Protein 7B9O (pdb70)

B-factor: mean 65.29, std 12.25, range [42.63, 129.84]

Nearest PDB structures (foldseek):
  6sti-assembly1_A  TM=1.003E+00  e=9.285E-28  Homo sapiens
  7a78-assembly1_A-2  TM=1.003E+00  e=1.982E-27  Homo sapiens
  7a79-assembly1_B  TM=1.003E+00  e=2.511E-27  Homo sapiens
  7a79-assembly1_A  TM=1.003E+00  e=2.895E-27  Homo sapiens
  6a5z-assembly2_L  TM=1.001E+00  e=2.761E-27  Homo sapiens

InterPro domains:
  IPR000003 Retinoid X receptor/HNF4 [PR00545] (203-216)
  IPR000003 Retinoid X receptor/HNF4 [PR00545] (322-347)
  IPR000003 Retinoid X receptor/HNF4 [PR00545] (348-366)
  IPR000003 Retinoid X receptor/HNF4 [PR00545] (389-408)
  IPR000536 Nuclear hormone receptor, ligand-binding domain [PF00104] (265-441)
  IPR000536 Nuclear hormone receptor, ligand-binding domain [PS51843] (227-458)
  IPR000536 Nuclear hormone receptor, ligand-binding domain [SM00430] (270-429)
  IPR001628 Zinc finger, nuclear hormone receptor-type [PF00105] (134-202)
  IPR001628 Zinc finger, nuclear hormone receptor-type [PR00047] (135-151)
  IPR001628 Zinc finger, nuclear hormone receptor-type [PR00047] (151-166)
  IPR001628 Zinc finger, nuclear hormone receptor-type [PR00047] (184-192)
  IPR001628 Zinc finger, nuclear hormone receptor-type [PR00047] (192-200)
  IPR001628 Zinc finger, nuclear hormone receptor-type [PS00031] (135-161)
  IPR001628 Zinc finger, nuclear hormone receptor-type [PS51030] (132-207)
  IPR001628 Zinc finger, nuclear hormone receptor-type [SM00399] (132-203)
  IPR001723 Nuclear hormone receptor [PR00398] (196-206)
  IPR001723 Nuclear hormone receptor [PR00398] (271-292)
  IPR001723 Nuclear hormone receptor [PR00398] (292-308)
  IPR001723 Nuclear hormone receptor [PR00398] (360-375)
  IPR001723 Nuclear hormone receptor [PR00398] (417-434)

Structure (mmCIF, N/CA/C/O backbone):
data_7B9O
#
_entry.id   7B9O
#
_cell.length_a   65.529
_cell.length_b   65.529
_cell.length_c   110.178
_cell.angle_alpha   90.000
_cell.angle_beta   90.000
_cell.angle_gamma   90.000
#
_symmetry.space_group_name_H-M   'P 43 21 2'
#
loop_
_entity.id
_entity.type
_entity.pdbx_description
1 polymer 'Retinoic acid receptor RXR-alpha'
2 polymer 'Nuclear receptor coactivator 2'
3 non-polymer '3-(5-(3,5-bis(trifluoromethyl)phenyl)-4-phenyloxazol-2-yl)propanoic acid'
4 water water
#
loop_
_atom_site.group_PDB
_atom_site.id
_atom_site.type_symbol
_atom_site.label_atom_id
_atom_site.label_alt_id
_atom_site.label_comp_id
_atom_site.label_asym_id
_atom_site.label_entity_id
_atom_site.label_seq_id
_atom_site.pdbx_PDB_ins_code
_atom_site.Cartn_x
_atom_site.Cartn_y
_atom_site.Cartn_z
_atom_site.occupancy
_atom_site.B_iso_or_equiv
_atom_site.auth_seq_id
_atom_site.auth_comp_id
_atom_site.auth_asym_id
_atom_site.auth_atom_id
_atom_site.pdbx_PDB_model_num
ATOM 1 N N . ASP A 1 3 ? 3.124 -20.735 -12.616 1.00 87.71 229 ASP A N 1
ATOM 2 C CA . ASP A 1 3 ? 2.334 -19.541 -12.112 1.00 86.39 229 ASP A CA 1
ATOM 3 C C . ASP A 1 3 ? 1.371 -19.025 -13.206 1.00 80.76 229 ASP A C 1
ATOM 4 O O . ASP A 1 3 ? 0.300 -18.506 -12.812 1.00 80.33 229 ASP A O 1
ATOM 9 N N . MET A 1 4 ? 1.737 -19.085 -14.511 1.00 75.45 230 MET A N 1
ATOM 10 C CA . MET A 1 4 ? 0.900 -18.509 -15.638 1.00 72.86 230 MET A CA 1
ATOM 11 C C . MET A 1 4 ? 0.969 -19.389 -16.887 1.00 71.21 230 MET A C 1
ATOM 12 O O . MET A 1 4 ? 1.479 -18.956 -17.910 1.00 63.15 230 MET A O 1
ATOM 17 N N . PRO A 1 5 ? 0.346 -20.595 -16.868 1.00 75.11 231 PRO A N 1
ATOM 18 C CA . PRO A 1 5 ? 0.360 -21.507 -18.005 1.00 76.37 231 PRO A CA 1
ATOM 19 C C . PRO A 1 5 ? -0.602 -21.061 -19.117 1.00 74.70 231 PRO A C 1
ATOM 20 O O . PRO A 1 5 ? -1.768 -20.810 -18.828 1.00 71.26 231 PRO A O 1
ATOM 24 N N . VAL A 1 6 ? -0.085 -20.965 -20.352 1.00 75.42 232 VAL A N 1
ATOM 25 C CA . VAL A 1 6 ? -0.854 -20.583 -21.570 1.00 73.34 232 VAL A CA 1
ATOM 26 C C . VAL A 1 6 ? -2.025 -21.557 -21.739 1.00 74.54 232 VAL A C 1
ATOM 27 O O . VAL A 1 6 ? -3.075 -21.139 -22.225 1.00 73.09 232 VAL A O 1
ATOM 31 N N . GLU A 1 7 ? -1.879 -22.782 -21.268 1.00 78.48 233 GLU A N 1
ATOM 32 C CA . GLU A 1 7 ? -2.951 -23.809 -21.338 1.00 83.84 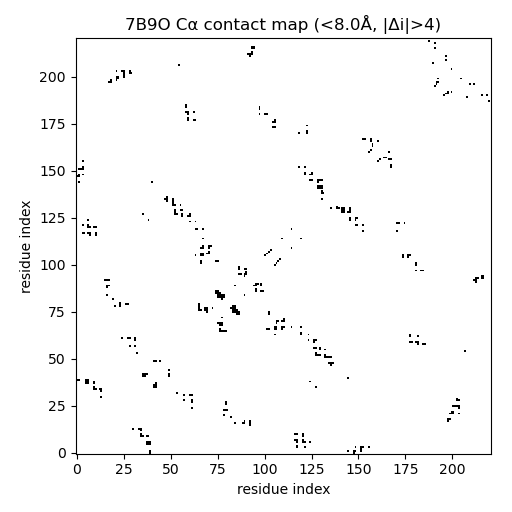233 GLU A CA 1
ATOM 33 C C . GLU A 1 7 ? -4.223 -23.284 -20.616 1.00 80.61 233 GLU A C 1
ATOM 34 O O . GLU A 1 7 ? -5.331 -23.475 -21.158 1.00 78.13 233 GLU A O 1
ATOM 40 N N . ARG A 1 8 ? -4.080 -22.622 -19.466 1.00 79.04 234 ARG A N 1
ATOM 41 C CA . ARG A 1 8 ? -5.236 -22.161 -18.631 1.00 79.07 234 ARG A CA 1
ATOM 42 C C . ARG A 1 8 ? -5.917 -20.986 -19.323 1.00 73.79 234 ARG A C 1
ATOM 43 O O . ARG A 1 8 ? -7.153 -20.845 -19.236 1.00 77.08 234 ARG A O 1
ATOM 51 N N . ILE A 1 9 ? -5.117 -20.152 -19.950 1.00 68.97 235 ILE A N 1
ATOM 52 C CA . ILE A 1 9 ? -5.573 -18.948 -20.680 1.00 65.28 235 ILE A CA 1
ATOM 53 C C . ILE A 1 9 ? -6.401 -19.381 -21.894 1.00 65.14 235 ILE A C 1
ATOM 54 O O . ILE A 1 9 ? -7.562 -18.925 -22.011 1.00 64.80 235 ILE A O 1
ATOM 59 N N . LEU A 1 10 ? -5.898 -20.339 -22.674 1.00 64.69 236 LEU A N 1
ATOM 60 C CA . LEU A 1 10 ? -6.656 -20.942 -23.796 1.00 66.19 236 LEU A CA 1
ATOM 61 C C . LEU A 1 10 ? -7.977 -21.517 -23.267 1.00 67.74 236 LEU A C 1
ATOM 62 O O . LEU A 1 10 ? -9.023 -21.235 -23.887 1.00 69.48 236 LEU A O 1
ATOM 67 N N . GLU A 1 11 ? -7.926 -22.295 -22.174 1.00 67.81 237 GLU A N 1
ATOM 68 C CA . GLU A 1 11 ? -9.115 -22.982 -21.604 1.00 70.47 237 GLU A CA 1
ATOM 69 C C . GLU A 1 11 ? -10.136 -21.906 -21.221 1.00 70.48 237 GLU A C 1
ATOM 70 O O . GLU A 1 11 ? -11.322 -22.169 -21.380 1.00 72.68 237 GLU A O 1
ATOM 72 N N . ALA A 1 12 ? -9.679 -20.681 -20.906 1.00 70.68 238 ALA A N 1
ATOM 73 C CA . ALA A 1 12 ? -10.550 -19.540 -20.539 1.00 69.64 238 ALA A CA 1
ATOM 74 C C . ALA A 1 12 ? -11.251 -18.990 -21.800 1.00 69.12 238 ALA A C 1
ATOM 75 O O . ALA A 1 12 ? -12.503 -18.757 -21.759 1.00 64.54 238 ALA A O 1
ATOM 77 N N . GLU A 1 13 ? -10.510 -18.835 -22.895 1.00 67.19 239 GLU A N 1
ATOM 78 C CA . GLU A 1 13 ? -11.100 -18.469 -24.205 1.00 66.99 239 GLU A CA 1
ATOM 79 C C . GLU A 1 13 ? -12.145 -19.521 -24.586 1.00 64.79 239 GLU A C 1
ATOM 80 O O . GLU A 1 13 ? -13.272 -19.135 -24.880 1.00 66.98 239 GLU A O 1
ATOM 86 N N . LEU A 1 14 ? -11.823 -20.788 -24.460 1.00 66.59 240 LEU A N 1
ATOM 87 C CA . LEU A 1 14 ? -12.654 -21.885 -25.030 1.00 72.38 240 LEU A CA 1
ATOM 88 C C . LEU A 1 14 ? -13.884 -22.081 -24.160 1.00 75.53 240 LEU A C 1
ATOM 89 O O . LEU A 1 14 ? -14.925 -22.503 -24.685 1.00 76.88 240 LEU A O 1
ATOM 94 N N . ALA A 1 15 ? -13.760 -21.765 -22.880 1.00 77.32 241 ALA A N 1
ATOM 95 C CA . ALA A 1 15 ? -14.837 -21.886 -21.880 1.00 80.99 241 ALA A CA 1
ATOM 96 C C . ALA A 1 15 ? -15.982 -20.945 -22.252 1.00 80.23 241 ALA A C 1
ATOM 97 O O . ALA A 1 15 ? -17.117 -21.313 -22.008 1.00 79.40 241 ALA A O 1
ATOM 99 N N . VAL A 1 16 ? -15.674 -19.769 -22.811 1.00 74.58 242 VAL A N 1
ATOM 100 C CA . VAL A 1 16 ? -16.621 -18.616 -22.860 1.00 76.12 242 VAL A CA 1
ATOM 101 C C . VAL A 1 16 ? -17.156 -18.392 -24.296 1.00 80.82 242 VAL A C 1
ATOM 102 O O . VAL A 1 16 ? -17.959 -17.461 -24.476 1.00 80.01 242 VAL A O 1
ATOM 106 N N . GLU A 1 17 ? -16.793 -19.250 -25.255 1.00 87.02 243 GLU A N 1
ATOM 107 C CA . GLU A 1 17 ? -17.414 -19.312 -26.613 1.00 91.83 243 GLU A CA 1
ATOM 108 C C . GLU A 1 17 ? -18.816 -19.925 -26.492 1.00 94.41 243 GLU A C 1
ATOM 109 O O . GLU A 1 17 ? -19.403 -20.218 -27.546 1.00 101.22 243 GLU A O 1
ATOM 115 N N . ASP A 1 37 ? -31.312 -1.323 -36.680 1.00 84.44 263 ASP A N 1
ATOM 116 C CA . ASP A 1 37 ? -30.097 -0.508 -36.412 1.00 79.72 263 ASP A CA 1
ATOM 117 C C . ASP A 1 37 ? -29.000 -1.463 -35.985 1.00 77.89 263 ASP A C 1
ATOM 118 O O . ASP A 1 37 ? -29.107 -2.131 -34.964 1.00 77.58 263 ASP A O 1
ATOM 123 N N . PRO A 1 38 ? -27.955 -1.623 -36.816 1.00 76.56 264 PRO A N 1
ATOM 124 C CA . PRO A 1 38 ? -26.770 -2.372 -36.423 1.00 72.31 264 PRO A CA 1
ATOM 125 C C . PRO A 1 38 ? -26.189 -1.923 -35.073 1.00 68.95 264 PRO A C 1
ATOM 126 O O . PRO A 1 38 ? -25.559 -2.739 -34.404 1.00 66.76 264 PRO A O 1
ATOM 130 N N . VAL A 1 39 ? -26.326 -0.642 -34.737 1.00 69.23 265 VAL A N 1
ATOM 131 C CA . VAL A 1 39 ? -25.803 -0.070 -33.453 1.00 69.03 265 VAL A CA 1
ATOM 132 C C . VAL A 1 39 ? -26.630 -0.639 -32.272 1.00 65.78 265 VAL A C 1
ATOM 133 O O . VAL A 1 39 ? -26.050 -0.916 -31.226 1.00 64.10 265 VAL A O 1
ATOM 137 N N . THR A 1 40 ? -27.929 -0.847 -32.442 1.00 67.61 266 THR A N 1
ATOM 138 C CA . THR A 1 40 ? -28.771 -1.571 -31.439 1.00 68.16 266 THR A CA 1
ATOM 139 C C . THR A 1 40 ? -28.202 -2.981 -31.243 1.00 65.87 266 THR A C 1
ATOM 140 O O . THR A 1 40 ? -27.808 -3.285 -30.116 1.00 61.92 266 THR A O 1
ATOM 144 N N . ASN A 1 41 ? -27.988 -3.728 -32.334 1.00 65.17 267 ASN A N 1
ATOM 145 C CA . ASN A 1 41 ? -27.466 -5.124 -32.292 1.00 64.03 267 ASN A CA 1
ATOM 146 C C . ASN A 1 41 ? -26.112 -5.149 -31.626 1.00 61.02 267 ASN A C 1
ATOM 147 O O . ASN A 1 41 ? -25.896 -6.009 -30.771 1.00 62.00 267 ASN A O 1
ATOM 152 N N . ILE A 1 42 ? -25.247 -4.218 -31.985 1.00 59.55 268 ILE A N 1
ATOM 153 C CA . ILE A 1 42 ? -23.890 -4.089 -31.387 1.00 58.61 268 ILE A CA 1
ATOM 154 C C . ILE A 1 42 ? -24.029 -3.902 -29.873 1.00 57.39 268 ILE A C 1
ATOM 155 O O . ILE A 1 42 ? -23.316 -4.555 -29.161 1.00 54.22 268 ILE A O 1
ATOM 160 N N . CYS A 1 43 ? -24.852 -2.943 -29.437 1.00 58.52 269 CYS A N 1
ATOM 161 C CA . CYS A 1 43 ? -25.073 -2.594 -28.013 1.00 56.51 269 CYS A CA 1
ATOM 162 C C . CYS A 1 43 ? -25.668 -3.798 -27.281 1.00 57.29 269 CYS A C 1
ATOM 163 O O . CYS A 1 43 ? -25.148 -4.120 -26.223 1.00 61.11 269 CYS A O 1
ATOM 166 N N . GLN A 1 44 ? -26.587 -4.547 -27.888 1.00 59.40 270 GLN A N 1
ATOM 167 C CA . GLN A 1 44 ? -27.117 -5.787 -27.258 1.00 62.19 270 GLN A CA 1
ATOM 168 C C . GLN A 1 44 ? -26.000 -6.807 -27.085 1.00 61.23 270 GLN A C 1
ATOM 169 O O . GLN A 1 44 ? -25.950 -7.439 -26.022 1.00 62.45 270 GLN A O 1
ATOM 175 N N . ALA A 1 45 ? -25.167 -6.994 -28.101 1.00 59.93 271 ALA A N 1
ATOM 176 C CA . ALA A 1 45 ? -24.067 -7.994 -28.098 1.00 60.89 271 ALA A CA 1
ATOM 177 C C . ALA A 1 45 ? -23.023 -7.625 -27.014 1.00 58.21 271 ALA A C 1
ATOM 178 O O . ALA A 1 45 ? -22.511 -8.533 -26.326 1.00 60.39 271 ALA A O 1
ATOM 180 N N . ALA A 1 46 ? -22.667 -6.355 -26.927 1.00 55.13 272 ALA A N 1
ATOM 181 C CA . ALA A 1 46 ? -21.749 -5.817 -25.912 1.00 55.22 272 ALA A CA 1
ATOM 182 C C . ALA A 1 46 ? -22.270 -6.189 -24.517 1.00 56.52 272 ALA A C 1
ATOM 183 O O . ALA A 1 46 ? -21.475 -6.649 -23.665 1.00 56.44 272 ALA A O 1
ATOM 185 N N . ASP A 1 47 ? -23.538 -5.930 -24.275 1.00 57.99 273 ASP A N 1
ATOM 186 C CA . ASP A 1 47 ? -24.157 -6.148 -22.958 1.00 60.88 273 ASP A CA 1
ATOM 187 C C . ASP A 1 47 ? -24.026 -7.637 -22.632 1.00 65.74 273 ASP A C 1
ATOM 188 O O . ASP A 1 47 ? -23.491 -7.985 -21.538 1.00 66.8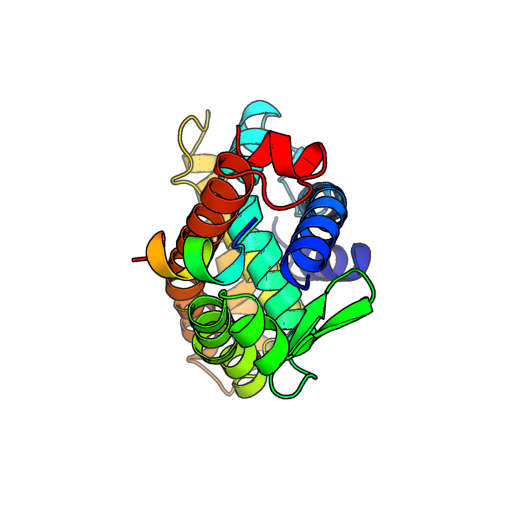5 273 ASP A O 1
ATOM 193 N N . LYS A 1 48 ? -24.456 -8.483 -23.568 1.00 65.21 274 LYS A N 1
ATOM 194 C CA . LYS A 1 48 ? -24.395 -9.943 -23.434 1.00 66.51 274 LYS A CA 1
ATOM 195 C C . LYS A 1 48 ? -22.960 -10.347 -23.116 1.00 62.61 274 LYS A C 1
ATOM 196 O O . LYS A 1 48 ? -22.766 -11.157 -22.237 1.00 64.37 274 LYS A O 1
ATOM 202 N N . GLN A 1 49 ? -21.986 -9.793 -23.811 1.00 60.13 275 GLN A N 1
ATOM 203 C CA . GLN A 1 49 ? -20.583 -10.241 -23.670 1.00 59.53 275 GLN A CA 1
ATOM 204 C C . GLN A 1 49 ? -19.972 -9.685 -22.374 1.00 58.78 275 GLN A C 1
ATOM 205 O O . GLN A 1 49 ? -18.949 -10.236 -21.937 1.00 57.24 275 GLN A O 1
ATOM 211 N N . LEU A 1 50 ? -20.551 -8.643 -21.779 1.00 56.63 276 LEU A N 1
ATOM 212 C CA . LEU A 1 50 ? -20.032 -8.083 -20.508 1.00 55.43 276 LEU A CA 1
ATOM 213 C C . LEU A 1 50 ? -20.143 -9.159 -19.416 1.00 56.27 276 LEU A C 1
ATOM 214 O O . LEU A 1 50 ? -19.153 -9.383 -18.718 1.00 58.54 276 LEU A O 1
ATOM 219 N N . PHE A 1 51 ? -21.238 -9.909 -19.403 1.00 58.41 277 PHE A N 1
ATOM 220 C CA . PHE A 1 51 ? -21.478 -11.034 -18.473 1.00 59.08 277 PHE A CA 1
ATOM 221 C C . PHE A 1 51 ? -20.425 -12.113 -18.702 1.00 62.09 277 PHE A C 1
ATOM 222 O O . PHE A 1 51 ? -19.783 -12.573 -17.730 1.00 58.01 277 PHE A O 1
ATOM 230 N N . THR A 1 52 ? -20.221 -12.481 -19.959 1.00 58.48 278 THR A N 1
ATOM 231 C CA . THR A 1 52 ? -19.235 -13.508 -20.351 1.00 63.39 278 THR A CA 1
ATOM 232 C C . THR A 1 52 ? -17.835 -13.047 -19.962 1.00 61.38 278 THR A C 1
ATOM 233 O O . THR A 1 52 ? -17.000 -13.900 -19.560 1.00 64.39 278 THR A O 1
ATOM 237 N N . LEU A 1 53 ? -17.559 -11.776 -20.146 1.00 59.01 279 LEU A N 1
ATOM 238 C CA . LEU A 1 53 ? -16.238 -11.191 -19.845 1.00 59.91 279 LEU A CA 1
ATOM 239 C C . LEU A 1 53 ? -15.851 -11.493 -18.388 1.00 58.96 279 LEU A C 1
ATOM 240 O O . LEU A 1 53 ? -14.655 -11.747 -18.127 1.00 60.59 279 LEU A O 1
ATOM 245 N N . VAL A 1 54 ? -16.804 -11.410 -17.469 1.00 59.64 280 VAL A N 1
ATOM 246 C CA . VAL A 1 54 ? -16.529 -11.558 -16.015 1.00 59.74 280 VAL A CA 1
ATOM 247 C C . VAL A 1 54 ? -16.097 -12.998 -15.782 1.00 60.44 280 VAL A C 1
ATOM 248 O O . VAL A 1 54 ? -15.082 -13.208 -15.106 1.00 59.01 280 VAL A O 1
ATOM 252 N N . GLU A 1 55 ? -16.812 -13.943 -16.385 1.00 65.83 281 GLU A N 1
ATOM 253 C CA . GLU A 1 55 ? -16.529 -15.395 -16.247 1.00 69.96 281 GLU A CA 1
ATOM 254 C C . GLU A 1 55 ? -15.162 -15.684 -16.825 1.00 65.41 281 GLU A C 1
ATOM 255 O O . GLU A 1 55 ? -14.464 -16.525 -16.263 1.00 70.02 281 GLU A O 1
ATOM 261 N N . TRP A 1 56 ? -14.846 -15.063 -17.960 1.00 58.92 282 TRP A N 1
ATOM 262 C CA . TRP A 1 56 ? -13.565 -15.253 -18.643 1.00 59.03 282 TRP A CA 1
ATOM 263 C C . TRP A 1 56 ? -12.472 -14.858 -17.666 1.00 57.83 282 TRP A C 1
ATOM 264 O O . TRP A 1 56 ? -11.591 -15.652 -17.404 1.00 59.52 282 TRP A O 1
ATOM 275 N N . ALA A 1 57 ? -12.578 -13.667 -17.129 1.00 58.57 283 ALA A N 1
ATOM 276 C CA . ALA A 1 57 ? -11.556 -13.068 -16.263 1.00 57.83 283 ALA A CA 1
ATOM 277 C C . ALA A 1 57 ? -11.360 -13.979 -15.047 1.00 59.16 283 ALA A C 1
ATOM 278 O O . ALA A 1 57 ? -10.199 -14.257 -14.669 1.00 62.55 283 ALA A O 1
ATOM 280 N N . LYS A 1 58 ? -12.435 -14.557 -14.551 1.00 60.43 284 LYS A N 1
ATOM 281 C CA . LYS A 1 58 ? -12.388 -15.388 -13.316 1.00 68.29 284 LYS A CA 1
ATOM 282 C C . LYS A 1 58 ? -11.561 -16.653 -13.579 1.00 69.15 284 LYS A C 1
ATOM 283 O O . LYS A 1 58 ? -10.950 -17.105 -12.655 1.00 68.72 284 LYS A O 1
ATOM 289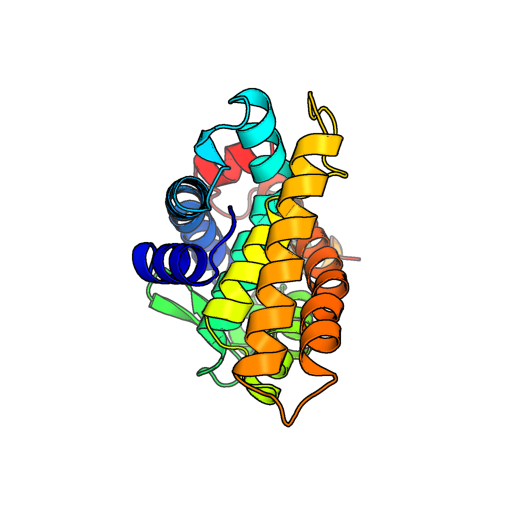 N N . ARG A 1 59 ? -11.401 -17.050 -14.845 1.00 69.08 285 ARG A N 1
ATOM 290 C CA . ARG A 1 59 ? -10.624 -18.240 -15.267 1.00 70.47 285 ARG A CA 1
ATOM 291 C C . ARG A 1 59 ? -9.193 -17.875 -15.685 1.00 67.89 285 ARG A C 1
ATOM 292 O O . ARG A 1 59 ? -8.430 -18.799 -16.044 1.00 70.56 285 ARG A O 1
ATOM 300 N N . ILE A 1 60 ? -8.831 -16.608 -15.691 1.00 65.25 286 ILE A N 1
ATOM 301 C CA . ILE A 1 60 ? -7.413 -16.208 -15.913 1.00 64.37 286 ILE A CA 1
ATOM 302 C C . ILE A 1 60 ? -6.673 -16.424 -14.592 1.00 63.58 286 ILE A C 1
ATOM 303 O O . ILE A 1 60 ? -7.046 -15.855 -13.580 1.00 63.50 286 ILE A O 1
ATOM 308 N N . PRO A 1 61 ? -5.626 -17.271 -14.557 1.00 63.26 287 PRO A N 1
ATOM 309 C CA . PRO A 1 61 ? -4.896 -17.545 -13.335 1.00 66.32 287 PRO A CA 1
ATOM 310 C C . PRO A 1 61 ? -4.562 -16.274 -12.565 1.00 67.43 287 PRO A C 1
ATOM 311 O O . PRO A 1 61 ? -4.130 -15.323 -13.178 1.00 68.53 287 PRO A O 1
ATOM 315 N N . HIS A 1 62 ? -4.890 -16.287 -11.275 1.00 67.40 288 HIS A N 1
ATOM 316 C CA . HIS A 1 62 ? -4.474 -15.329 -10.228 1.00 66.03 288 HIS A CA 1
ATOM 317 C C . HIS A 1 62 ? -5.414 -14.110 -10.224 1.00 65.90 288 HIS A C 1
ATOM 318 O O . HIS A 1 62 ? -5.384 -13.364 -9.253 1.00 69.66 288 HIS A O 1
ATOM 325 N N . PHE A 1 63 ? -6.286 -13.947 -11.219 1.00 64.68 289 PHE A N 1
ATOM 326 C CA . PHE A 1 63 ? -7.201 -12.763 -11.284 1.00 61.69 289 PHE A CA 1
ATOM 327 C C . PHE A 1 63 ? -8.140 -12.744 -10.062 1.00 64.53 289 PHE A C 1
ATOM 328 O O . PHE A 1 63 ? -8.324 -11.665 -9.433 1.00 64.51 289 PHE A O 1
ATOM 336 N N . SER A 1 64 ? -8.772 -13.879 -9.773 1.00 64.81 290 SER A N 1
ATOM 337 C CA . SER A 1 64 ? -9.803 -14.023 -8.712 1.00 69.19 290 SER A CA 1
ATOM 338 C C . SER A 1 64 ? -9.167 -13.924 -7.325 1.00 70.13 290 SER A C 1
ATOM 339 O O . SER A 1 64 ? -9.931 -13.682 -6.340 1.00 67.99 290 SER A O 1
ATOM 342 N N . GLU A 1 65 ? -7.837 -14.022 -7.251 1.00 70.51 291 GLU A N 1
ATOM 343 C CA . GLU A 1 65 ? -7.067 -13.837 -5.999 1.00 74.12 291 GLU A CA 1
ATOM 344 C C . GLU A 1 65 ? -6.780 -12.347 -5.734 1.00 71.67 291 GLU A C 1
ATOM 345 O O . GLU A 1 65 ? -6.528 -12.027 -4.622 1.00 69.59 291 GLU A O 1
ATOM 351 N N . LEU A 1 66 ? -6.818 -11.466 -6.726 1.00 68.82 292 LEU A N 1
ATOM 352 C CA . LEU A 1 66 ? -6.606 -10.013 -6.474 1.00 68.02 292 LEU A CA 1
ATOM 353 C C . LEU A 1 66 ? -7.729 -9.494 -5.576 1.00 68.85 292 LEU A C 1
ATOM 354 O O . LEU A 1 66 ? -8.809 -10.051 -5.540 1.00 65.23 292 LEU A O 1
ATOM 359 N N . PRO A 1 67 ? -7.533 -8.381 -4.850 1.00 66.76 293 PRO A N 1
ATOM 360 C CA . PRO A 1 67 ? -8.641 -7.764 -4.133 1.00 69.76 293 PRO A CA 1
ATOM 361 C C . PRO A 1 67 ? -9.825 -7.485 -5.064 1.00 67.74 293 PRO A C 1
ATOM 362 O O . PRO A 1 67 ? -9.597 -7.106 -6.226 1.00 67.98 293 PRO A O 1
ATOM 366 N N . LEU A 1 68 ? -11.051 -7.681 -4.574 1.00 68.37 294 LEU A N 1
ATOM 367 C CA . LEU A 1 68 ? -12.288 -7.376 -5.341 1.00 69.75 294 LEU A CA 1
ATOM 368 C C . LEU A 1 68 ? -12.179 -5.961 -5.953 1.00 68.66 294 LEU A C 1
ATOM 369 O O . LEU A 1 68 ? -12.601 -5.791 -7.118 1.00 65.40 294 LEU A O 1
ATOM 374 N N . ASP A 1 69 ? -11.672 -4.967 -5.202 1.00 65.95 295 ASP A N 1
ATOM 375 C CA . ASP A 1 69 ? -11.641 -3.564 -5.677 1.00 65.00 295 ASP A CA 1
ATOM 376 C C . ASP A 1 69 ? -10.810 -3.508 -6.955 1.00 59.62 295 ASP A C 1
ATOM 377 O O . ASP A 1 69 ? -11.193 -2.810 -7.845 1.00 58.54 295 ASP A O 1
ATOM 382 N N . ASP A 1 70 ? -9.714 -4.244 -7.011 1.00 59.54 296 ASP A N 1
ATOM 383 C CA . ASP A 1 70 ? -8.742 -4.173 -8.124 1.00 59.89 296 ASP A CA 1
ATOM 384 C C . ASP A 1 70 ? -9.304 -4.960 -9.324 1.00 57.47 296 ASP A C 1
ATOM 385 O O . ASP A 1 70 ? -9.117 -4.514 -10.434 1.00 57.23 296 ASP A O 1
ATOM 390 N N . GLN A 1 71 ? -9.985 -6.085 -9.078 1.00 57.32 297 GLN A N 1
ATOM 391 C CA . GLN A 1 71 ? -10.703 -6.850 -10.113 1.00 56.85 297 GLN A CA 1
ATOM 392 C C . GLN A 1 71 ? -11.663 -5.918 -10.837 1.00 58.27 297 GLN A C 1
ATOM 393 O O . GLN A 1 71 ? -11.737 -5.979 -12.078 1.00 55.33 297 GLN A O 1
ATOM 399 N N . VAL A 1 72 ? -12.385 -5.104 -10.071 1.00 60.13 298 VAL A N 1
ATOM 400 C CA . VAL A 1 72 ? -13.414 -4.160 -10.584 1.00 60.37 298 VAL A CA 1
ATOM 401 C C . VAL A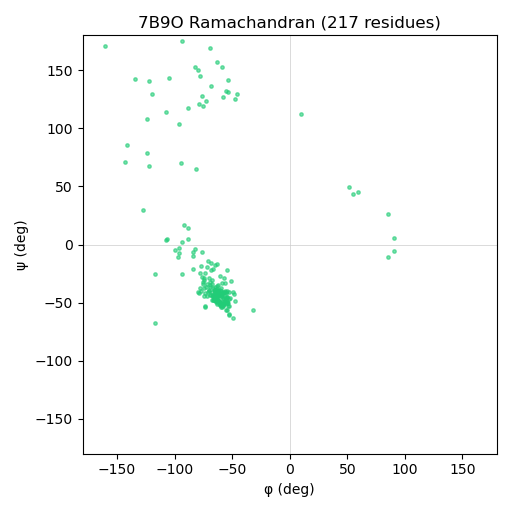 1 72 ? -12.715 -3.088 -11.440 1.00 60.98 298 VAL A C 1
ATOM 402 O O . VAL A 1 72 ? -13.204 -2.776 -12.557 1.00 55.05 298 VAL A O 1
ATOM 406 N N . ILE A 1 73 ? -11.606 -2.557 -10.936 1.00 59.95 299 ILE A N 1
ATOM 407 C CA . ILE A 1 73 ? -10.803 -1.531 -11.627 1.00 56.44 299 ILE A CA 1
ATOM 408 C C . ILE A 1 73 ? -10.262 -2.158 -12.893 1.00 55.32 299 ILE A C 1
ATOM 409 O O . ILE A 1 73 ? -10.411 -1.546 -13.922 1.00 58.72 299 ILE A O 1
ATOM 414 N N . LEU A 1 74 ? -9.720 -3.373 -12.829 1.00 53.61 300 LEU A N 1
ATOM 415 C CA . LEU A 1 74 ? -9.070 -3.959 -14.015 1.00 53.59 300 LEU A CA 1
ATOM 416 C C . LEU A 1 74 ? -10.119 -4.154 -15.116 1.00 55.16 300 LEU A C 1
ATOM 417 O O . LEU A 1 74 ? -9.798 -3.898 -16.306 1.00 58.75 300 LEU A O 1
ATOM 422 N N . LEU A 1 75 ? -11.303 -4.610 -14.756 1.00 53.56 301 LEU A N 1
ATOM 423 C CA . LEU A 1 75 ? -12.367 -4.867 -15.737 1.00 52.46 301 LEU A CA 1
ATOM 424 C C . LEU A 1 75 ? -12.985 -3.544 -16.195 1.00 52.46 301 LEU A C 1
ATOM 425 O O . LEU A 1 75 ? -13.266 -3.446 -17.384 1.00 53.37 301 LEU A O 1
ATOM 430 N N . ARG A 1 76 ? -13.084 -2.528 -15.332 1.00 54.50 302 ARG A N 1
ATOM 431 C CA . ARG A 1 76 ? -13.603 -1.188 -15.744 1.00 56.20 302 ARG A CA 1
ATOM 432 C C . ARG A 1 76 ? -12.607 -0.497 -16.677 1.00 55.97 302 ARG A C 1
ATOM 433 O O . ARG A 1 76 ? -13.056 0.164 -17.606 1.00 51.90 302 ARG A O 1
ATOM 441 N N . ALA A 1 77 ? -11.317 -0.729 -16.506 1.00 55.71 303 ALA A N 1
ATOM 442 C CA . ALA A 1 77 ? -10.254 -0.097 -17.334 1.00 53.95 303 ALA A CA 1
ATOM 443 C C . ALA A 1 77 ? -10.171 -0.807 -18.700 1.00 51.37 303 ALA A C 1
ATOM 444 O O . ALA A 1 77 ? -9.881 -0.145 -19.674 1.00 48.81 303 ALA A O 1
ATOM 446 N N . GLY A 1 78 ? -10.603 -2.062 -18.779 1.00 52.93 304 GLY A N 1
ATOM 447 C CA . GLY A 1 78 ? -10.223 -2.987 -19.865 1.00 53.22 304 GLY A CA 1
ATOM 448 C C . GLY A 1 78 ? -11.385 -3.469 -20.738 1.00 53.04 304 GLY A C 1
ATOM 449 O O . GLY A 1 78 ? -11.101 -3.965 -21.840 1.00 51.76 304 GLY A O 1
ATOM 450 N N . TRP A 1 79 ? -12.624 -3.487 -20.231 1.00 50.90 305 TRP A N 1
ATOM 451 C CA . TRP A 1 79 ? -13.750 -4.241 -20.866 1.00 49.96 305 TRP A CA 1
ATOM 452 C C . TRP A 1 79 ? -13.830 -3.919 -22.367 1.00 50.92 305 TRP A C 1
ATOM 453 O O . TRP A 1 79 ? -14.052 -4.833 -23.147 1.00 50.39 305 TRP A O 1
ATOM 464 N N . ASN A 1 80 ? -13.644 -2.663 -22.740 1.00 48.76 306 ASN A N 1
ATOM 465 C CA . ASN A 1 80 ? -13.858 -2.219 -24.136 1.00 52.27 306 ASN A CA 1
ATOM 466 C C . ASN A 1 80 ? -12.812 -2.878 -25.015 1.00 52.46 306 ASN A C 1
ATOM 467 O O . ASN A 1 80 ? -13.201 -3.512 -26.013 1.00 53.35 306 ASN A O 1
ATOM 472 N N . GLU A 1 81 ? -11.550 -2.835 -24.606 1.00 50.47 307 GLU A N 1
ATOM 473 C CA . GLU A 1 81 ? -10.440 -3.476 -25.362 1.00 48.37 307 GLU A CA 1
ATOM 474 C C . GLU A 1 81 ? -10.648 -4.982 -25.373 1.00 51.19 307 GLU A C 1
ATOM 475 O O . GLU A 1 81 ? -10.424 -5.598 -26.418 1.00 54.70 307 GLU A O 1
ATOM 481 N N . LEU A 1 82 ? -11.152 -5.543 -24.286 1.00 52.24 308 LEU A N 1
ATOM 482 C CA . LEU A 1 82 ? -11.351 -7.002 -24.183 1.00 51.70 308 LEU A CA 1
ATOM 483 C C . LEU A 1 82 ? -12.480 -7.444 -25.139 1.00 48.24 308 LEU A C 1
ATOM 484 O O . LEU A 1 82 ? -12.342 -8.503 -25.771 1.00 53.72 308 LEU A O 1
ATOM 489 N N . LEU A 1 83 ? -13.575 -6.712 -25.207 1.00 47.35 309 LEU A N 1
ATOM 490 C CA . LEU A 1 83 ? -14.695 -7.073 -26.105 1.00 50.56 309 LEU A CA 1
ATOM 491 C C . LEU A 1 83 ? -14.240 -6.917 -27.571 1.00 50.02 309 LEU A C 1
ATOM 492 O O . LEU A 1 83 ? -14.584 -7.751 -28.376 1.00 52.02 309 LEU A O 1
ATOM 497 N N . ILE A 1 84 ? -13.499 -5.868 -27.876 1.00 47.79 310 ILE A N 1
ATOM 498 C CA . ILE A 1 84 ? -13.050 -5.557 -29.254 1.00 47.73 310 ILE A CA 1
ATOM 499 C C . ILE A 1 84 ? -12.054 -6.639 -29.720 1.00 48.12 310 ILE A C 1
ATOM 500 O O . ILE A 1 84 ? -12.259 -7.146 -30.800 1.00 49.73 310 ILE A O 1
ATOM 505 N N . ALA A 1 85 ? -11.093 -7.056 -28.870 1.00 49.14 311 ALA A N 1
ATOM 506 C CA . ALA A 1 85 ? -10.126 -8.153 -29.159 1.00 47.52 311 ALA A CA 1
ATOM 507 C C . ALA A 1 85 ? -10.891 -9.419 -29.535 1.00 51.57 311 ALA A C 1
ATOM 508 O O . ALA A 1 85 ? -10.531 -10.063 -30.528 1.00 53.19 311 ALA A O 1
ATOM 510 N N . SER A 1 86 ? -11.972 -9.703 -28.846 1.00 52.70 312 SER A N 1
ATOM 511 C CA . SER A 1 86 ? -12.735 -10.944 -29.031 1.00 53.47 312 SER A CA 1
ATOM 512 C C . SER A 1 86 ? -13.510 -10.888 -30.323 1.00 53.08 312 SER A C 1
ATOM 513 O O . SER A 1 86 ? -13.478 -11.860 -31.043 1.00 53.51 312 SER A O 1
ATOM 516 N N . PHE A 1 87 ? -14.317 -9.864 -30.539 1.00 52.77 313 PHE A N 1
ATOM 517 C CA . PHE A 1 87 ? -15.207 -9.893 -31.717 1.00 53.33 313 PHE A CA 1
ATOM 518 C C . PHE A 1 87 ? -14.330 -9.745 -32.972 1.00 54.91 313 PHE A C 1
ATOM 519 O O . PHE A 1 87 ? -14.742 -10.268 -34.029 1.00 54.28 313 PHE A O 1
ATOM 527 N N . SER A 1 88 ? -13.168 -9.066 -32.867 1.00 51.97 314 SER A N 1
ATOM 528 C CA . SER A 1 88 ? -12.200 -8.901 -34.001 1.00 51.38 314 SER A CA 1
ATOM 529 C C . SER A 1 88 ? -11.670 -10.280 -34.386 1.00 54.15 314 SER A C 1
ATOM 530 O O . SER A 1 88 ? -11.776 -10.648 -35.560 1.00 56.25 314 SER A O 1
ATOM 533 N N . HIS A 1 89 ? -11.220 -11.061 -33.404 1.00 53.91 315 HIS A N 1
ATOM 534 C CA . HIS A 1 89 ? -10.669 -12.415 -33.632 1.00 57.40 315 HIS A CA 1
ATOM 535 C C . HIS A 1 89 ? -11.777 -13.343 -34.141 1.00 59.24 315 HIS A C 1
ATOM 536 O O . HIS A 1 89 ? -11.505 -14.121 -35.065 1.00 58.85 315 HIS A O 1
ATOM 543 N N . ARG A 1 90 ? -12.990 -13.215 -33.596 1.00 58.93 316 ARG A N 1
ATOM 544 C CA . ARG A 1 90 ? -14.158 -14.006 -34.043 1.00 60.93 316 ARG A CA 1
ATOM 545 C C . ARG A 1 90 ? -14.416 -13.757 -35.537 1.00 61.55 316 ARG A C 1
ATOM 546 O O . ARG A 1 90 ? -14.913 -14.668 -36.177 1.00 63.22 316 ARG A O 1
ATOM 554 N N . SER A 1 91 ? -14.141 -12.533 -36.028 1.00 59.42 317 SER A N 1
ATOM 555 C CA . SER A 1 91 ? -14.547 -12.039 -37.368 1.00 59.80 317 SER A CA 1
ATOM 556 C C . SER A 1 91 ? -13.487 -12.389 -38.439 1.00 65.06 317 SER A C 1
ATOM 557 O O . SER A 1 91 ? -13.679 -12.015 -39.570 1.00 64.68 317 SER A O 1
ATOM 560 N N . ILE A 1 92 ? -12.445 -13.139 -38.085 1.00 69.13 318 ILE A N 1
ATOM 561 C CA . ILE A 1 92 ? -11.352 -13.569 -39.005 1.00 73.64 318 ILE A CA 1
ATOM 562 C C . ILE A 1 92 ? -11.933 -14.255 -40.247 1.00 74.48 318 ILE A C 1
ATOM 563 O O . ILE A 1 92 ? -11.382 -14.052 -41.350 1.00 68.83 318 ILE A O 1
ATOM 568 N N . ALA A 1 93 ? -12.957 -15.077 -40.075 1.00 76.12 319 ALA A N 1
ATOM 569 C CA . ALA A 1 93 ? -13.484 -15.957 -41.137 1.00 81.71 319 ALA A CA 1
ATOM 570 C C . ALA A 1 93 ? -14.540 -15.215 -41.959 1.00 80.44 319 ALA A C 1
ATOM 571 O O . ALA A 1 93 ? -15.216 -15.864 -42.732 1.00 84.33 319 ALA A O 1
ATOM 573 N N . VAL A 1 94 ? -14.622 -13.894 -41.834 1.00 75.66 320 VAL A N 1
ATOM 574 C CA . VAL A 1 94 ? -15.731 -13.075 -42.397 1.00 73.35 320 VAL A CA 1
ATOM 575 C C . VAL A 1 94 ? -15.144 -12.073 -43.402 1.00 72.28 320 VAL A C 1
ATOM 576 O O . VAL A 1 94 ? -14.168 -11.448 -43.084 1.00 68.76 320 VAL A O 1
ATOM 580 N N . LYS A 1 95 ? -15.698 -11.998 -44.607 1.00 78.31 321 LYS A N 1
ATOM 581 C CA . LYS A 1 95 ? -15.412 -10.921 -45.602 1.00 78.41 321 LYS A CA 1
ATOM 582 C C . LYS A 1 95 ? -16.136 -9.637 -45.170 1.00 71.89 321 LYS A C 1
ATOM 583 O O . LYS A 1 95 ? -17.404 -9.634 -45.155 1.00 70.34 321 LYS A O 1
ATOM 585 N N . ASP A 1 96 ? -15.382 -8.575 -44.912 1.00 67.02 322 ASP A N 1
ATOM 586 C CA . ASP A 1 96 ? -15.929 -7.193 -44.797 1.00 69.54 322 ASP A CA 1
ATOM 587 C C . ASP A 1 96 ? -17.111 -7.171 -43.807 1.00 62.50 322 ASP A C 1
ATOM 588 O O . ASP A 1 96 ? -18.162 -6.648 -44.153 1.00 58.06 322 ASP A O 1
ATOM 593 N N . GLY A 1 97 ? -16.934 -7.746 -42.630 1.00 63.31 323 GLY A N 1
ATOM 594 C CA . GLY A 1 97 ? -17.989 -7.806 -41.599 1.00 63.09 323 GLY A CA 1
ATOM 595 C C . GLY A 1 97 ? -17.410 -8.079 -40.234 1.00 59.17 323 GLY A C 1
ATOM 596 O O . GLY A 1 97 ? -16.257 -8.471 -40.150 1.00 54.00 323 GLY A O 1
ATOM 597 N N . ILE A 1 98 ? -18.215 -7.971 -39.200 1.00 61.32 324 ILE A N 1
ATOM 598 C CA . ILE A 1 98 ? -17.858 -8.536 -37.877 1.00 63.41 324 ILE A CA 1
ATOM 599 C C . ILE A 1 98 ? -18.951 -9.528 -37.477 1.00 63.09 324 ILE A C 1
ATOM 600 O O . ILE A 1 98 ? -20.118 -9.312 -37.894 1.00 61.64 324 ILE A O 1
ATOM 605 N N . LEU A 1 99 ? -18.564 -10.655 -36.862 1.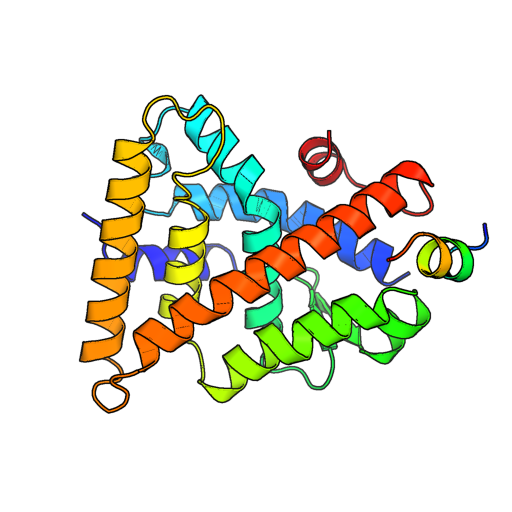00 61.66 325 LEU A N 1
ATOM 606 C CA . LEU A 1 99 ? -19.506 -11.624 -36.255 1.00 62.10 325 LEU A CA 1
ATOM 607 C C . LEU A 1 99 ? -19.751 -11.189 -34.815 1.00 61.13 325 LEU A C 1
ATOM 608 O O . LEU A 1 99 ? -18.794 -11.038 -34.087 1.00 63.43 325 LEU A O 1
ATOM 613 N N . LEU A 1 100 ? -20.985 -10.857 -34.488 1.00 61.75 326 LEU A N 1
ATOM 614 C CA . LEU A 1 100 ? -21.416 -10.555 -33.112 1.00 60.73 326 LEU A CA 1
ATOM 615 C C . LEU A 1 100 ? -21.638 -11.867 -32.360 1.00 63.54 326 LEU A C 1
ATOM 616 O O . LEU A 1 100 ? -22.063 -12.841 -32.977 1.00 62.84 326 LEU A O 1
ATOM 621 N N . ALA A 1 101 ? -21.426 -11.838 -31.053 1.00 62.72 327 ALA A N 1
ATOM 622 C CA . ALA A 1 101 ? -21.685 -12.948 -30.122 1.00 64.44 327 ALA A CA 1
ATOM 623 C C . ALA A 1 101 ? -23.131 -13.443 -30.230 1.00 66.12 327 ALA A C 1
ATOM 624 O O . ALA A 1 101 ? -23.351 -14.586 -29.867 1.00 67.46 327 ALA A O 1
ATOM 626 N N . THR A 1 102 ? -24.068 -12.618 -30.733 1.00 65.29 328 THR A N 1
ATOM 627 C CA . THR A 1 102 ? -25.512 -12.954 -30.866 1.00 67.13 328 THR A CA 1
ATOM 628 C C . THR A 1 102 ? -25.771 -13.774 -32.133 1.00 70.59 328 THR A C 1
ATOM 629 O O . THR A 1 102 ? -26.931 -14.140 -32.349 1.00 71.82 328 THR A O 1
ATOM 633 N N . GLY A 1 103 ? -24.744 -14.011 -32.955 1.00 71.10 329 GLY A N 1
ATOM 634 C CA . GLY A 1 103 ? -24.859 -14.772 -34.217 1.00 72.66 329 GLY A CA 1
ATOM 635 C C . GLY A 1 103 ? -25.177 -13.885 -35.418 1.00 75.04 329 GLY A C 1
ATOM 636 O O . GLY A 1 103 ? -25.176 -14.400 -36.535 1.00 80.72 329 GLY A O 1
ATOM 637 N N . LEU A 1 104 ? -25.422 -12.592 -35.214 1.00 74.46 330 LEU A N 1
ATOM 638 C CA . LEU A 1 104 ? -25.640 -11.613 -36.323 1.00 75.45 330 LEU A CA 1
ATOM 639 C C . LEU A 1 104 ? -24.288 -11.137 -36.869 1.00 70.60 330 LEU A C 1
ATOM 640 O O . LEU A 1 104 ? -23.306 -11.087 -36.103 1.00 68.68 330 LEU A O 1
ATOM 645 N N . HIS A 1 105 ? -24.250 -10.744 -38.126 1.00 72.80 331 HIS A N 1
ATOM 646 C CA . HIS A 1 105 ? -23.075 -10.097 -38.763 1.00 74.29 331 HIS A CA 1
ATOM 647 C C . HIS A 1 105 ? -23.373 -8.611 -38.907 1.00 69.37 331 HIS A C 1
ATOM 648 O O . HIS A 1 105 ? -24.478 -8.275 -39.263 1.00 69.91 331 HIS A O 1
ATOM 655 N N . VAL A 1 106 ? -22.395 -7.760 -38.736 1.00 63.86 332 VAL A N 1
ATOM 656 C CA . VAL A 1 106 ? -22.505 -6.388 -39.268 1.00 63.78 332 VAL A CA 1
ATOM 657 C C . VAL A 1 106 ? -21.571 -6.301 -40.465 1.00 62.93 332 VAL A C 1
ATOM 658 O O . VAL A 1 106 ? -20.375 -6.517 -40.299 1.00 63.73 332 VAL A O 1
ATOM 662 N N . HIS A 1 107 ? -22.151 -6.124 -41.635 1.00 65.53 333 HIS A N 1
ATOM 663 C CA . HIS A 1 107 ? -21.448 -5.901 -42.912 1.00 66.23 333 HIS A CA 1
ATOM 664 C C . HIS A 1 107 ? -20.979 -4.447 -42.955 1.00 64.79 333 HIS A C 1
ATOM 665 O O . HIS A 1 107 ? -21.617 -3.574 -42.283 1.00 61.77 333 HIS A O 1
ATOM 672 N N . ARG A 1 108 ? -19.819 -4.233 -43.561 1.00 66.18 334 ARG A N 1
ATOM 673 C CA . ARG A 1 108 ? -19.252 -2.911 -43.917 1.00 67.29 334 ARG A CA 1
ATOM 674 C C . ARG A 1 108 ? -20.382 -1.949 -44.228 1.00 64.21 334 ARG A C 1
ATOM 675 O O . ARG A 1 108 ? -20.464 -0.896 -43.584 1.00 64.30 334 ARG A O 1
ATOM 683 N N . ASN A 1 109 ? -21.230 -2.296 -45.169 1.00 66.89 335 ASN A N 1
ATOM 684 C CA . ASN A 1 109 ? -22.212 -1.345 -45.715 1.00 68.96 335 ASN A CA 1
ATOM 685 C C . ASN A 1 109 ? -23.259 -1.027 -44.645 1.00 68.14 335 ASN A C 1
ATOM 686 O O . ASN A 1 109 ? -23.724 0.108 -44.631 1.00 68.63 335 ASN A O 1
ATOM 691 N N . SER A 1 110 ? -23.630 -1.993 -43.790 1.00 68.09 336 SER A N 1
ATOM 692 C CA . SER A 1 110 ? -24.545 -1.751 -42.627 1.00 66.73 336 SER A CA 1
ATOM 693 C C . SER A 1 110 ? -23.896 -0.749 -41.680 1.00 64.33 336 SER A C 1
ATOM 694 O O . SER A 1 110 ? -24.580 0.179 -41.261 1.00 64.05 336 SER A O 1
ATOM 697 N N . ALA A 1 111 ? -22.625 -0.966 -41.330 1.00 60.22 337 ALA A N 1
ATOM 698 C CA . ALA A 1 111 ? -21.890 -0.090 -40.399 1.00 59.81 337 ALA A CA 1
ATOM 699 C C . ALA A 1 111 ? -21.852 1.317 -40.989 1.00 61.91 337 ALA A C 1
ATOM 700 O O . ALA A 1 111 ? -22.303 2.265 -40.301 1.00 60.49 337 ALA A O 1
ATOM 702 N N . HIS A 1 112 ? -21.446 1.433 -42.257 1.00 62.69 338 HIS A N 1
ATOM 703 C CA . HIS A 1 112 ? -21.318 2.737 -42.956 1.00 64.80 338 HIS A CA 1
ATOM 704 C C . HIS A 1 112 ? -22.690 3.417 -42.958 1.00 67.13 338 HIS A C 1
ATOM 705 O O . HIS A 1 112 ? -22.758 4.562 -42.493 1.00 70.98 338 HIS A O 1
ATOM 712 N N . SER A 1 113 ? -23.754 2.660 -43.237 1.00 69.59 339 SER A N 1
ATOM 713 C CA . SER A 1 113 ? -25.162 3.156 -43.381 1.00 72.87 339 SER A CA 1
ATOM 714 C C . SER A 1 113 ? -25.728 3.630 -42.035 1.00 72.37 339 SER A C 1
ATOM 715 O O . SER A 1 113 ? -26.746 4.331 -42.050 1.00 74.12 339 SER A O 1
ATOM 718 N N . ALA A 1 114 ? -25.152 3.160 -40.931 1.00 63.81 340 ALA A N 1
ATOM 719 C CA . ALA A 1 114 ? -25.567 3.467 -39.555 1.00 65.81 340 ALA A CA 1
ATOM 720 C C . ALA A 1 114 ? -24.717 4.615 -39.005 1.00 65.70 340 ALA A C 1
ATOM 721 O O . ALA A 1 114 ? -24.953 5.018 -37.858 1.00 67.36 340 ALA A O 1
ATOM 723 N N . GLY A 1 115 ? -23.690 5.036 -39.745 1.00 64.88 341 GLY A N 1
ATOM 724 C CA . GLY A 1 115 ? -22.817 6.156 -39.347 1.00 64.71 341 GLY A CA 1
ATOM 725 C C . GLY A 1 115 ? -21.674 5.730 -38.425 1.00 59.67 341 GLY A C 1
ATOM 726 O O . GLY A 1 115 ? -21.175 6.567 -37.721 1.00 63.20 341 GLY A O 1
ATOM 727 N N . VAL A 1 116 ? -21.229 4.485 -38.478 1.00 59.90 342 VAL A N 1
ATOM 728 C CA . VAL A 1 116 ? -20.045 4.015 -37.691 1.00 58.86 342 VAL A CA 1
ATOM 729 C C . VAL A 1 116 ? -19.063 3.347 -38.654 1.00 57.31 342 VAL A C 1
ATOM 730 O O . VAL A 1 116 ? -18.238 2.530 -38.211 1.00 54.34 342 VAL A O 1
ATOM 734 N N . GLY A 1 117 ? -19.060 3.807 -39.901 1.00 58.23 343 GLY A N 1
ATOM 735 C CA . GLY A 1 117 ? -18.167 3.296 -40.962 1.00 60.51 343 GLY A CA 1
ATOM 736 C C . GLY A 1 117 ? -16.685 3.427 -40.609 1.00 58.03 343 GLY A C 1
ATOM 737 O O . GLY A 1 117 ? -15.926 2.417 -40.786 1.00 56.79 343 GLY A O 1
ATOM 738 N N . ALA A 1 118 ? -16.258 4.640 -40.229 1.00 56.53 344 ALA A N 1
ATOM 739 C CA . ALA A 1 118 ? -14.845 5.000 -39.927 1.00 54.78 344 ALA A CA 1
ATOM 740 C C . ALA A 1 118 ? -14.293 4.045 -38.874 1.00 52.20 344 ALA A C 1
ATOM 741 O O . ALA A 1 118 ? -13.270 3.400 -39.129 1.00 52.92 344 ALA A O 1
ATOM 743 N N . ILE A 1 119 ? -15.000 3.860 -37.776 1.00 52.91 345 ILE A N 1
ATOM 744 C CA . ILE A 1 119 ? -14.494 2.980 -36.687 1.00 50.91 345 ILE A CA 1
ATOM 745 C C . ILE A 1 119 ? -14.535 1.527 -37.157 1.00 47.09 345 ILE A C 1
ATOM 746 O O . ILE A 1 119 ? -13.617 0.808 -36.841 1.00 47.83 345 ILE A O 1
ATOM 751 N N . PHE A 1 120 ? -15.571 1.119 -37.874 1.00 51.97 346 PHE A N 1
ATOM 752 C CA . PHE A 1 120 ? -15.694 -0.252 -38.428 1.00 52.57 346 PHE A CA 1
ATOM 753 C C . PHE A 1 120 ? -14.503 -0.519 -39.358 1.00 52.07 346 PHE A C 1
ATOM 754 O O . PHE A 1 120 ? -13.898 -1.566 -39.260 1.00 53.70 346 PHE A O 1
ATOM 762 N N . ASP A 1 121 ? -14.152 0.432 -40.221 1.00 52.00 347 ASP A N 1
ATOM 763 C CA . ASP A 1 121 ? -13.010 0.261 -41.153 1.00 52.74 347 ASP A CA 1
ATOM 764 C C . ASP A 1 121 ? -11.704 0.101 -40.342 1.00 52.39 347 ASP A C 1
ATOM 765 O O . ASP A 1 121 ? -10.887 -0.780 -40.714 1.00 49.71 347 ASP A O 1
ATOM 770 N N . ARG A 1 122 ? -11.492 0.928 -39.307 1.00 51.22 348 ARG A N 1
ATOM 771 C CA . ARG A 1 122 ? -10.310 0.852 -38.406 1.00 52.06 348 ARG A CA 1
ATOM 772 C C . ARG A 1 122 ? -10.292 -0.534 -37.760 1.00 49.42 348 ARG A C 1
ATOM 773 O O . ARG A 1 122 ? -9.257 -1.201 -37.812 1.00 48.33 348 ARG A O 1
ATOM 781 N N . VAL A 1 123 ? -11.437 -1.035 -37.323 1.00 50.16 349 VAL A N 1
ATOM 782 C CA . VAL A 1 123 ? -11.495 -2.404 -36.751 1.00 47.76 349 VAL A CA 1
ATOM 783 C C . VAL A 1 123 ? -10.991 -3.425 -37.796 1.00 50.69 349 VAL A C 1
ATOM 784 O O . VAL A 1 123 ? -10.171 -4.258 -37.418 1.00 48.22 349 VAL A O 1
ATOM 788 N N . LEU A 1 124 ? -11.496 -3.417 -39.042 1.00 51.69 350 LEU A N 1
ATOM 789 C CA . LEU A 1 124 ? -11.091 -4.433 -40.070 1.00 54.02 350 LEU A CA 1
ATOM 790 C C . LEU A 1 124 ? -9.601 -4.288 -40.395 1.00 53.79 350 LEU A C 1
ATOM 791 O O . LEU A 1 124 ? -8.924 -5.316 -40.508 1.00 57.59 350 LEU A O 1
ATOM 796 N N . THR A 1 125 ? -9.145 -3.070 -40.658 1.00 52.76 351 THR A N 1
ATOM 797 C CA . THR A 1 125 ? -7.796 -2.812 -41.217 1.00 56.73 351 THR A CA 1
ATOM 798 C C . THR A 1 125 ? -6.766 -3.050 -40.115 1.00 55.31 351 THR A C 1
ATOM 799 O O . THR A 1 125 ? -5.815 -3.778 -40.380 1.00 53.08 351 THR A O 1
ATOM 803 N N . GLU A 1 126 ? -7.020 -2.607 -38.878 1.00 51.92 352 GLU A N 1
ATOM 804 C CA . GLU A 1 126 ? -5.962 -2.606 -37.850 1.00 48.73 352 GLU A CA 1
ATOM 805 C C . GLU A 1 126 ? -6.010 -3.889 -37.014 1.00 52.86 352 GLU A C 1
ATOM 806 O O . GLU A 1 126 ? -4.931 -4.264 -36.442 1.00 49.70 352 GLU A O 1
ATOM 812 N N . LEU A 1 127 ? -7.172 -4.551 -36.916 1.00 50.37 353 LEU A N 1
ATOM 813 C CA . LEU A 1 127 ? -7.316 -5.737 -36.034 1.00 50.76 353 LEU A CA 1
ATOM 814 C C . LEU A 1 127 ? -7.643 -6.968 -36.857 1.00 50.35 353 LEU A C 1
ATOM 815 O O . LEU A 1 127 ? -6.801 -7.861 -36.893 1.00 54.72 353 LEU A O 1
ATOM 820 N N . VAL A 1 128 ? -8.817 -7.037 -37.465 1.00 51.35 354 VAL A N 1
ATOM 821 C CA . VAL A 1 128 ? -9.344 -8.307 -38.046 1.00 53.00 354 VAL A CA 1
ATOM 822 C C . VAL A 1 128 ? -8.365 -8.805 -39.122 1.00 57.88 354 VAL A C 1
ATOM 823 O O . VAL A 1 128 ? -7.894 -9.956 -39.029 1.00 58.53 354 VAL A O 1
ATOM 827 N N . SER A 1 129 ? -8.036 -7.968 -40.091 1.00 57.56 355 SER A N 1
ATOM 828 C CA . SER A 1 129 ? -7.192 -8.375 -41.236 1.00 61.95 355 SER A CA 1
ATOM 829 C C . SER A 1 129 ? -5.771 -8.673 -40.718 1.00 61.01 355 SER A C 1
ATOM 830 O O . SER A 1 129 ? -5.109 -9.536 -41.304 1.00 63.26 355 SER A O 1
ATOM 833 N N . LYS A 1 130 ? -5.318 -8.000 -39.650 1.00 58.99 356 LYS A N 1
ATOM 834 C CA . LYS A 1 130 ? -3.966 -8.242 -39.085 1.00 58.66 356 LYS A CA 1
ATOM 835 C C . LYS A 1 130 ? -3.964 -9.562 -38.336 1.00 58.48 356 LYS A C 1
ATOM 836 O O . LYS A 1 130 ? -3.008 -10.317 -38.505 1.00 60.81 356 LYS A O 1
ATOM 842 N N . MET A 1 131 ? -5.049 -9.889 -37.649 1.00 55.31 357 MET A N 1
ATOM 843 C CA . MET A 1 131 ? -5.191 -11.197 -36.969 1.00 57.08 357 MET A CA 1
ATOM 844 C C . MET A 1 131 ? -5.257 -12.306 -38.015 1.00 58.74 357 MET A C 1
ATOM 845 O O . MET A 1 131 ? -4.588 -13.343 -37.841 1.00 60.03 357 MET A O 1
ATOM 850 N N . ARG A 1 132 ? -6.029 -12.101 -39.070 1.00 61.62 358 ARG A N 1
ATOM 851 C CA . ARG A 1 132 ? -6.197 -13.112 -40.134 1.00 62.95 358 ARG A CA 1
ATOM 852 C C . ARG A 1 132 ? -4.853 -13.325 -40.836 1.00 64.64 358 ARG A C 1
ATOM 853 O O . ARG A 1 132 ? -4.445 -14.485 -40.974 1.00 68.32 358 ARG A O 1
ATOM 861 N N . ASP A 1 133 ? -4.166 -12.241 -41.190 1.00 65.04 359 ASP A N 1
ATOM 862 C CA . ASP A 1 133 ? -2.937 -12.275 -42.034 1.00 70.08 359 ASP A CA 1
ATOM 863 C C . ASP A 1 133 ? -1.821 -13.061 -41.318 1.00 69.40 359 ASP A C 1
ATOM 864 O O . ASP A 1 133 ? -1.059 -13.728 -42.006 1.00 71.96 359 ASP A O 1
ATOM 869 N N . MET A 1 134 ? -1.735 -12.987 -39.987 1.00 67.48 360 MET A N 1
ATOM 870 C CA . MET A 1 134 ? -0.678 -13.674 -39.194 1.00 66.32 360 MET A CA 1
ATOM 871 C C . MET A 1 134 ? -1.249 -14.973 -38.595 1.00 67.75 360 MET A C 1
ATOM 872 O O . MET A 1 134 ? -0.487 -15.752 -38.061 1.00 67.18 360 MET A O 1
ATOM 877 N N . GLN A 1 135 ? -2.546 -15.217 -38.776 1.00 71.22 361 GLN A N 1
ATOM 878 C CA . GLN A 1 135 ? -3.241 -16.414 -38.249 1.00 69.74 361 GLN A CA 1
ATOM 879 C C . GLN A 1 135 ? -3.098 -16.431 -36.726 1.00 63.81 361 GLN A C 1
ATOM 880 O O . GLN A 1 135 ? -2.735 -17.450 -36.178 1.00 68.29 361 GLN A O 1
ATOM 886 N N . MET A 1 136 ? -3.299 -15.304 -36.086 1.00 60.15 362 MET A N 1
ATOM 887 C CA . MET A 1 136 ? -3.281 -15.219 -34.614 1.00 58.27 362 MET A CA 1
ATOM 888 C C . MET A 1 136 ? -4.134 -16.356 -34.070 1.00 59.47 362 MET A C 1
ATOM 889 O O . MET A 1 136 ? -5.260 -16.479 -34.500 1.00 60.94 362 MET A O 1
ATOM 894 N N . ASP A 1 137 ? -3.587 -17.189 -33.198 1.00 60.93 363 ASP A N 1
ATOM 895 C CA . ASP A 1 137 ? -4.334 -18.338 -32.660 1.00 61.81 363 ASP A CA 1
ATOM 896 C C . ASP A 1 137 ? -4.977 -17.900 -31.357 1.00 60.46 363 ASP A C 1
ATOM 897 O O . ASP A 1 137 ? -4.789 -16.687 -30.940 1.00 58.82 363 ASP A O 1
ATOM 902 N N . LYS A 1 138 ? -5.779 -18.781 -30.774 1.00 60.90 364 LYS A N 1
ATOM 903 C CA . LYS A 1 138 ? -6.653 -18.469 -29.621 1.00 59.07 364 LYS A CA 1
ATOM 904 C C . LYS A 1 138 ? -5.818 -18.359 -28.351 1.00 57.94 364 LYS A C 1
ATOM 905 O O . LYS A 1 138 ? -6.207 -17.596 -27.451 1.00 57.08 364 LYS A O 1
ATOM 911 N N . THR A 1 139 ? -4.718 -19.089 -28.269 1.00 60.75 365 THR A N 1
ATOM 912 C CA . THR A 1 139 ? -3.764 -18.977 -27.150 1.00 61.51 365 THR A CA 1
ATOM 913 C C . THR A 1 139 ? -3.158 -17.591 -27.161 1.00 62.84 365 THR A C 1
ATOM 914 O O . THR A 1 139 ? -3.041 -16.987 -26.064 1.00 68.30 365 THR A O 1
ATOM 918 N N . GLU A 1 140 ? -2.802 -17.108 -28.354 1.00 60.52 366 GLU A N 1
ATOM 919 C CA . GLU A 1 140 ? -2.205 -15.771 -28.567 1.00 57.42 366 GLU A CA 1
ATOM 920 C C . GLU A 1 140 ? -3.251 -14.696 -28.266 1.00 56.93 366 GLU A C 1
ATOM 921 O O . GLU A 1 140 ? -2.924 -13.768 -27.503 1.00 51.49 366 GLU A O 1
ATOM 927 N N . LEU A 1 141 ? -4.485 -14.875 -28.719 1.00 55.25 367 LEU A N 1
ATOM 928 C CA . LEU A 1 141 ? -5.594 -13.937 -28.378 1.00 57.89 367 LEU A CA 1
ATOM 929 C C . LEU A 1 141 ? -5.761 -13.859 -26.849 1.00 56.36 367 LEU A C 1
ATOM 930 O O . LEU A 1 141 ? -5.872 -12.716 -26.313 1.00 55.04 367 LEU A O 1
ATOM 935 N N . GLY A 1 142 ? -5.893 -15.023 -26.206 1.00 61.28 368 GLY A N 1
ATOM 936 C CA . GLY A 1 142 ? -6.097 -15.159 -24.751 1.00 60.42 368 GLY A CA 1
ATOM 937 C C . GLY A 1 142 ? -5.012 -14.418 -23.997 1.00 58.96 368 GLY A C 1
ATOM 938 O O . GLY A 1 142 ? -5.335 -13.534 -23.136 1.00 54.11 368 GLY A O 1
ATOM 939 N N . CYS A 1 143 ? -3.766 -14.664 -24.360 1.00 55.51 369 CYS A N 1
ATOM 940 C CA . CYS A 1 143 ? -2.620 -13.958 -23.770 1.00 56.12 369 CYS A CA 1
ATOM 941 C C . CYS A 1 143 ? -2.760 -12.447 -23.953 1.00 54.32 369 CYS A C 1
ATOM 942 O O . CYS A 1 143 ? -2.494 -11.728 -22.983 1.00 50.16 369 CYS A O 1
ATOM 945 N N . LEU A 1 144 ? -3.060 -11.969 -25.162 1.00 54.45 370 LEU A N 1
ATOM 946 C CA . LEU A 1 144 ? -3.124 -10.518 -25.402 1.00 54.30 370 LEU A CA 1
ATOM 947 C C . LEU A 1 144 ? -4.230 -9.957 -24.517 1.00 51.34 370 LEU A C 1
ATOM 948 O O . LEU A 1 144 ? -4.038 -8.896 -23.919 1.00 47.97 370 LEU A O 1
ATOM 953 N N . ARG A 1 145 ? -5.335 -10.673 -24.411 1.00 50.81 371 ARG A N 1
ATOM 954 C CA . ARG A 1 145 ? -6.475 -10.223 -23.599 1.00 53.23 371 ARG A CA 1
ATOM 955 C C . ARG A 1 145 ? -6.093 -10.217 -22.113 1.00 51.52 371 ARG A C 1
ATOM 956 O O . ARG A 1 145 ? -6.487 -9.291 -21.437 1.00 51.49 371 ARG A O 1
ATOM 964 N N . ALA A 1 146 ? -5.304 -11.186 -21.670 1.00 48.31 372 ALA A N 1
ATOM 965 C CA . ALA A 1 146 ? -4.853 -11.321 -20.280 1.00 52.03 372 ALA A CA 1
ATOM 966 C C . ALA A 1 146 ? -3.868 -10.188 -19.982 1.00 54.68 372 ALA A C 1
ATOM 967 O O . ALA A 1 146 ? -3.960 -9.595 -18.894 1.00 49.78 372 ALA A O 1
ATOM 969 N N . ILE A 1 147 ? -3.010 -9.852 -20.947 1.00 51.29 373 ILE A N 1
ATOM 970 C CA . ILE A 1 147 ? -2.081 -8.699 -20.814 1.00 53.23 373 ILE A CA 1
ATOM 971 C C . ILE A 1 147 ? -2.924 -7.436 -20.637 1.00 54.24 373 ILE A C 1
ATOM 972 O O . ILE A 1 147 ? -2.556 -6.559 -19.815 1.00 53.62 373 ILE A O 1
ATOM 977 N N . VAL A 1 148 ? -3.993 -7.333 -21.397 1.00 50.28 374 VAL A N 1
ATOM 978 C CA . VAL A 1 148 ? -4.875 -6.147 -21.356 1.00 51.67 374 VAL A CA 1
ATOM 979 C C . VAL A 1 148 ? -5.542 -6.083 -19.985 1.00 51.61 374 VAL A C 1
ATOM 980 O O . VAL A 1 148 ? -5.545 -5.003 -19.388 1.00 48.83 374 VAL A O 1
ATOM 984 N N . LEU A 1 149 ? -6.086 -7.212 -19.535 1.00 50.70 375 LEU A N 1
ATOM 985 C CA . LEU A 1 149 ? -6.743 -7.366 -18.234 1.00 54.67 375 LEU A CA 1
ATOM 986 C C . LEU A 1 149 ? -5.795 -6.892 -17.125 1.00 55.32 375 LEU A C 1
ATOM 987 O O . LEU A 1 149 ? -6.207 -6.072 -16.334 1.00 53.83 375 LEU A O 1
ATOM 992 N N . PHE A 1 150 ? -4.579 -7.425 -17.105 1.00 53.57 376 PHE A N 1
ATOM 993 C CA . PHE A 1 150 ? -3.532 -7.105 -16.115 1.00 56.99 376 PHE A CA 1
ATOM 994 C C . PHE A 1 150 ? -2.841 -5.812 -16.515 1.00 54.47 376 PHE A C 1
ATOM 995 O O . PHE A 1 150 ? -1.632 -5.808 -16.696 1.00 55.14 376 PHE A O 1
ATOM 1003 N N . ASN A 1 151 ? -3.598 -4.723 -16.489 1.00 54.26 377 ASN A N 1
ATOM 1004 C CA . ASN A 1 151 ? -3.136 -3.380 -16.892 1.00 54.11 377 ASN A CA 1
ATOM 1005 C C . ASN A 1 151 ? -2.701 -2.616 -15.647 1.00 52.81 377 ASN A C 1
ATOM 1006 O O . ASN A 1 151 ? -3.535 -2.124 -14.881 1.00 53.66 377 ASN A O 1
ATOM 1011 N N . PRO A 1 152 ? -1.379 -2.475 -15.416 1.00 55.23 378 PRO A N 1
ATOM 1012 C CA . PRO A 1 152 ? -0.878 -1.877 -14.193 1.00 55.49 378 PRO A CA 1
ATOM 1013 C C . PRO A 1 152 ? -1.009 -0.361 -14.167 1.00 54.36 378 PRO A C 1
ATOM 1014 O O . PRO A 1 152 ? -0.779 0.178 -13.145 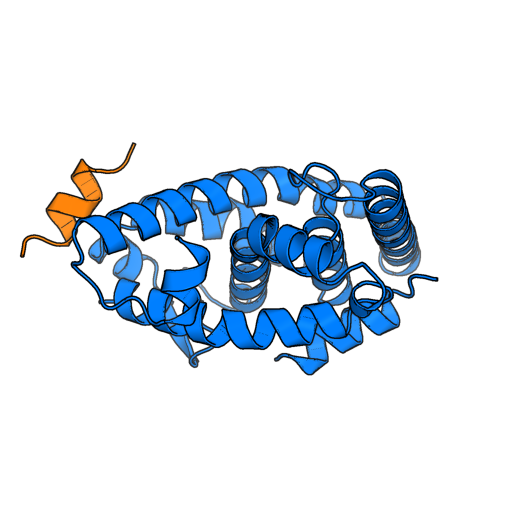1.00 54.49 378 PRO A O 1
ATOM 1018 N N . ASP A 1 153 ? -1.420 0.268 -15.270 1.00 55.69 379 ASP A N 1
ATOM 1019 C CA . ASP A 1 153 ? -1.632 1.751 -15.358 1.00 58.52 379 ASP A CA 1
ATOM 1020 C C . ASP A 1 153 ? -3.040 2.141 -14.843 1.00 56.59 379 ASP A C 1
ATOM 1021 O O . ASP A 1 153 ? -3.288 3.338 -14.665 1.00 57.05 379 ASP A O 1
ATOM 1026 N N . SER A 1 154 ? -3.913 1.149 -14.606 1.00 54.92 380 SER A N 1
ATOM 1027 C CA . SER A 1 154 ? -5.331 1.338 -14.199 1.00 55.05 380 SER A CA 1
ATOM 1028 C C . SER A 1 154 ? -5.375 2.143 -12.888 1.00 54.27 380 SER A C 1
ATOM 1029 O O . SER A 1 154 ? -4.682 1.763 -11.982 1.00 56.59 380 SER A O 1
ATOM 1032 N N . LYS A 1 155 ? -6.132 3.239 -12.835 1.00 56.39 381 LYS A N 1
ATOM 1033 C CA . LYS A 1 155 ? -6.112 4.181 -11.687 1.00 63.32 381 LYS A CA 1
ATOM 1034 C C . LYS A 1 155 ? -6.725 3.499 -10.463 1.00 60.82 381 LYS A C 1
ATOM 1035 O O . LYS A 1 155 ? -7.703 2.780 -10.634 1.00 62.59 381 LYS A O 1
ATOM 1041 N N . GLY A 1 156 ? -6.089 3.658 -9.305 1.00 62.99 382 GLY A N 1
ATOM 1042 C CA . GLY A 1 156 ? -6.632 3.307 -7.981 1.00 61.37 382 GLY A CA 1
ATOM 1043 C C . GLY A 1 156 ? -6.297 1.877 -7.561 1.00 61.07 382 GLY A C 1
ATOM 1044 O O . GLY A 1 156 ? -6.776 1.442 -6.494 1.00 62.33 382 GLY A O 1
ATOM 1045 N N . LEU A 1 157 ? -5.501 1.163 -8.330 1.00 61.19 383 LEU A N 1
ATOM 1046 C CA . LEU A 1 157 ? -5.053 -0.198 -7.937 1.00 61.87 383 LEU A CA 1
ATOM 1047 C C . LEU A 1 157 ? -4.401 -0.086 -6.588 1.00 67.82 383 LEU A C 1
ATOM 1048 O O . LEU A 1 157 ? -3.594 0.828 -6.416 1.00 70.25 383 LEU A O 1
ATOM 1053 N N . SER A 1 158 ? -4.770 -0.957 -5.658 1.00 70.22 384 SER A N 1
ATOM 1054 C CA . SER A 1 158 ? -4.155 -1.027 -4.315 1.00 73.21 384 SER A CA 1
ATOM 1055 C C . SER A 1 158 ? -2.708 -1.511 -4.459 1.00 71.45 384 SER A C 1
ATOM 1056 O O . SER A 1 158 ? -1.872 -1.082 -3.666 1.00 79.68 384 SER A O 1
ATOM 1059 N N . ASN A 1 159 ? -2.426 -2.378 -5.422 1.00 66.93 385 ASN A N 1
ATOM 1060 C CA . ASN A 1 159 ? -1.061 -2.921 -5.621 1.00 69.95 385 ASN A CA 1
ATOM 1061 C C . ASN A 1 159 ? -0.772 -3.042 -7.104 1.00 65.82 385 ASN A C 1
ATOM 1062 O O . ASN A 1 159 ? -0.940 -4.113 -7.680 1.00 66.20 385 ASN A O 1
ATOM 1067 N N . PRO A 1 160 ? -0.293 -1.956 -7.745 1.00 65.87 386 PRO A N 1
ATOM 1068 C CA . PRO A 1 160 ? 0.037 -1.980 -9.164 1.00 65.92 386 PRO A CA 1
ATOM 1069 C C . PRO A 1 160 ? 1.207 -2.939 -9.495 1.00 66.28 386 PRO A C 1
ATOM 1070 O O . PRO A 1 160 ? 1.149 -3.624 -10.487 1.00 63.50 386 PRO A O 1
ATOM 1074 N N . ALA A 1 161 ? 2.221 -2.970 -8.648 1.00 66.98 387 ALA A N 1
ATOM 1075 C CA . ALA A 1 161 ? 3.389 -3.867 -8.751 1.00 69.26 387 ALA A CA 1
ATOM 1076 C C . ALA A 1 161 ? 2.920 -5.303 -9.014 1.00 68.56 387 ALA A C 1
ATOM 1077 O O . ALA A 1 161 ? 3.478 -5.944 -9.900 1.00 73.07 387 ALA A O 1
ATOM 1079 N N . GLU A 1 162 ? 1.948 -5.781 -8.241 1.00 68.38 388 GLU A N 1
ATOM 1080 C CA . GLU A 1 162 ? 1.386 -7.155 -8.330 1.00 69.55 388 GLU A CA 1
ATOM 1081 C C . GLU A 1 162 ? 0.782 -7.355 -9.726 1.00 66.23 388 GLU A C 1
ATOM 1082 O O . GLU A 1 162 ? 1.121 -8.357 -10.387 1.00 67.21 388 GLU A O 1
ATOM 1088 N N . VAL A 1 163 ? -0.044 -6.416 -10.178 1.00 62.78 389 VAL A N 1
ATOM 1089 C CA . VAL A 1 163 ? -0.726 -6.494 -11.505 1.00 60.65 389 VAL A CA 1
ATOM 1090 C C . VAL A 1 163 ? 0.336 -6.488 -12.592 1.00 60.55 389 VAL A C 1
ATOM 1091 O O . VAL A 1 163 ? 0.199 -7.214 -13.534 1.00 57.87 389 VAL A O 1
ATOM 1095 N N . GLU A 1 164 ? 1.368 -5.696 -12.428 1.00 62.85 390 GLU A N 1
ATOM 1096 C CA . GLU A 1 164 ? 2.478 -5.640 -13.385 1.00 61.84 390 GLU A CA 1
ATOM 1097 C C . GLU A 1 164 ? 3.214 -6.999 -13.414 1.00 61.41 390 GLU A C 1
ATOM 1098 O O . GLU A 1 164 ? 3.476 -7.492 -14.521 1.00 60.09 390 GLU A O 1
ATOM 1104 N N . ALA A 1 165 ? 3.501 -7.603 -12.245 1.00 61.22 391 ALA A N 1
ATOM 1105 C CA . ALA A 1 165 ? 4.095 -8.961 -12.136 1.00 62.37 391 ALA A CA 1
ATOM 1106 C C . ALA A 1 165 ? 3.249 -9.939 -12.958 1.00 63.31 391 ALA A C 1
ATOM 1107 O O . ALA A 1 165 ? 3.810 -10.758 -13.694 1.00 65.53 391 ALA A O 1
ATOM 1109 N N . LEU A 1 166 ? 1.939 -9.875 -12.807 1.00 62.68 392 LEU A N 1
ATOM 1110 C CA . LEU A 1 166 ? 1.006 -10.814 -13.473 1.00 62.19 392 LEU A CA 1
ATOM 1111 C C . LEU A 1 166 ? 1.081 -10.613 -14.983 1.00 58.31 392 LEU A C 1
ATOM 1112 O O . LEU A 1 166 ? 1.073 -11.590 -15.700 1.00 57.11 392 LEU A O 1
ATOM 1117 N N . ARG A 1 167 ? 1.189 -9.374 -15.418 1.00 58.07 393 ARG A N 1
ATOM 1118 C CA . ARG A 1 167 ? 1.308 -9.005 -16.840 1.00 59.21 393 ARG A CA 1
ATOM 1119 C C . ARG A 1 167 ? 2.622 -9.591 -17.377 1.00 58.81 393 ARG A C 1
ATOM 1120 O O . ARG A 1 167 ? 2.577 -10.264 -18.469 1.00 55.93 393 ARG A O 1
ATOM 1128 N N . GLU A 1 168 ? 3.720 -9.395 -16.628 1.00 61.16 394 GLU A N 1
ATOM 1129 C CA . GLU A 1 168 ? 5.081 -9.878 -16.979 1.00 64.84 394 GLU A CA 1
ATOM 1130 C C . GLU A 1 168 ? 5.037 -11.388 -17.183 1.00 65.95 394 GLU A C 1
ATOM 1131 O O . GLU A 1 168 ? 5.722 -11.881 -18.124 1.00 64.16 394 GLU A O 1
ATOM 1137 N N . LYS A 1 169 ? 4.284 -12.102 -16.334 1.00 65.59 395 LYS A N 1
ATOM 1138 C CA . LYS A 1 169 ? 4.186 -13.591 -16.381 1.00 68.16 395 LYS A CA 1
ATOM 1139 C C . LYS A 1 169 ? 3.373 -13.996 -17.626 1.00 62.36 395 LYS A C 1
ATOM 1140 O O . LYS A 1 169 ? 3.755 -14.915 -18.270 1.00 62.07 395 LYS A O 1
ATOM 1146 N N . VAL A 1 170 ? 2.296 -13.292 -17.953 1.00 61.50 396 VAL A N 1
ATOM 1147 C CA . VAL A 1 170 ? 1.520 -13.592 -19.188 1.00 59.71 396 VAL A CA 1
ATOM 1148 C C . VAL A 1 170 ? 2.465 -13.440 -20.390 1.00 59.48 396 VAL A C 1
ATOM 1149 O O . VAL A 1 170 ? 2.530 -14.358 -21.209 1.00 59.72 396 VAL A O 1
ATOM 1153 N N . TYR A 1 171 ? 3.190 -12.336 -20.497 1.00 58.76 397 TYR A N 1
ATOM 1154 C CA . TYR A 1 171 ? 3.942 -12.059 -21.742 1.00 58.90 397 TYR A CA 1
ATOM 1155 C C . TYR A 1 171 ? 5.176 -12.930 -21.799 1.00 59.55 397 TYR A C 1
ATOM 1156 O O . TYR A 1 171 ? 5.487 -13.387 -22.896 1.00 60.21 397 TYR A O 1
ATOM 1165 N N . ALA A 1 172 ? 5.763 -13.254 -20.655 1.00 60.58 398 ALA A N 1
ATOM 1166 C CA . ALA A 1 172 ? 6.806 -14.293 -20.554 1.00 63.59 398 ALA A CA 1
ATOM 1167 C C . ALA A 1 172 ? 6.261 -15.602 -21.154 1.00 66.91 398 ALA A C 1
ATOM 1168 O O . ALA A 1 172 ? 6.858 -16.104 -22.109 1.00 74.21 398 ALA A O 1
ATOM 1170 N N . SER A 1 173 ? 5.132 -16.095 -20.656 1.00 66.27 399 SER A N 1
ATOM 1171 C CA . SER A 1 173 ? 4.460 -17.311 -21.181 1.00 68.44 399 SER A CA 1
ATOM 1172 C C . SER A 1 173 ? 4.194 -17.146 -22.679 1.00 65.14 399 SER A C 1
ATOM 1173 O O . SER A 1 173 ? 4.474 -18.081 -23.440 1.00 68.69 399 SER A O 1
ATOM 1176 N N . LEU A 1 174 ? 3.688 -16.007 -23.093 1.00 61.32 400 LEU A N 1
ATOM 1177 C CA . LEU A 1 174 ? 3.264 -15.822 -24.504 1.00 61.29 400 LEU A CA 1
ATOM 1178 C C . LEU A 1 174 ? 4.483 -15.951 -25.431 1.00 61.52 400 LEU A C 1
ATOM 1179 O O . LEU A 1 174 ? 4.361 -16.638 -26.438 1.00 64.41 400 LEU A O 1
ATOM 1184 N N . GLU A 1 175 ? 5.602 -15.294 -25.101 1.00 63.58 401 GLU A N 1
ATOM 1185 C CA . GLU A 1 175 ? 6.868 -15.356 -25.883 1.00 63.78 401 GLU A CA 1
ATOM 1186 C C . GLU A 1 175 ? 7.304 -16.822 -25.969 1.00 66.68 401 GLU A C 1
ATOM 1187 O O . GLU A 1 175 ? 7.520 -17.312 -27.092 1.00 66.64 401 GLU A O 1
ATOM 1193 N N . ALA A 1 176 ? 7.369 -17.528 -24.847 1.00 65.42 402 ALA A N 1
ATOM 1194 C CA . ALA A 1 176 ? 7.786 -18.949 -24.835 1.00 70.30 402 ALA A CA 1
ATOM 1195 C C . ALA A 1 176 ? 6.899 -19.731 -25.817 1.00 71.97 402 ALA A C 1
ATOM 1196 O O . ALA A 1 176 ? 7.444 -20.449 -26.693 1.00 73.20 402 ALA A O 1
ATOM 1198 N N . TYR A 1 177 ? 5.582 -19.550 -25.733 1.00 70.76 403 TYR A N 1
ATOM 1199 C CA . TYR A 1 177 ? 4.613 -20.227 -26.633 1.00 72.14 403 TYR A CA 1
ATOM 1200 C C . TYR A 1 177 ? 4.988 -19.914 -28.088 1.00 69.06 403 TYR A C 1
ATOM 1201 O O . TYR A 1 177 ? 5.276 -20.826 -28.826 1.00 69.53 403 TYR A O 1
ATOM 1210 N N . CYS A 1 178 ? 5.062 -18.637 -28.438 1.00 68.41 404 CYS A N 1
ATOM 1211 C CA . CYS A 1 178 ? 5.419 -18.161 -29.801 1.00 70.61 404 CYS A CA 1
ATOM 1212 C C . CYS A 1 178 ? 6.745 -18.809 -30.290 1.00 74.21 404 CYS A C 1
ATOM 1213 O O . CYS A 1 178 ? 6.792 -19.223 -31.479 1.00 75.39 404 CYS A O 1
ATOM 1216 N N . LYS A 1 179 ? 7.788 -18.838 -29.450 1.00 73.46 405 LYS A N 1
ATOM 1217 C CA . LYS A 1 179 ? 9.149 -19.350 -29.807 1.00 80.98 405 LYS A CA 1
ATOM 1218 C C . LYS A 1 179 ? 9.070 -20.847 -30.103 1.00 80.96 405 LYS A C 1
ATOM 1219 O O . LYS A 1 179 ? 9.811 -21.311 -30.970 1.00 84.08 405 LYS A O 1
ATOM 1225 N N . HIS A 1 180 ? 8.300 -21.576 -29.295 1.00 81.08 406 HIS A N 1
ATOM 1226 C CA . HIS A 1 180 ? 8.116 -23.045 -29.393 1.00 87.02 406 HIS A CA 1
ATOM 1227 C C . HIS A 1 180 ? 7.235 -23.366 -30.604 1.00 84.29 406 HIS A C 1
ATOM 1228 O O . HIS A 1 180 ? 7.632 -24.201 -31.392 1.00 85.06 406 HIS A O 1
ATOM 1235 N N . LYS A 1 181 ? 6.070 -22.730 -30.687 1.00 79.97 407 LYS A N 1
ATOM 1236 C CA . LYS A 1 181 ? 4.942 -23.108 -31.578 1.00 81.65 407 LYS A CA 1
ATOM 1237 C C . LYS A 1 181 ? 5.216 -22.608 -33.005 1.00 79.66 407 LYS A C 1
ATOM 1238 O O . LYS A 1 181 ? 4.865 -23.318 -33.935 1.00 80.54 407 LYS A O 1
ATOM 1244 N N . TYR A 1 182 ? 5.751 -21.388 -33.140 1.00 77.49 408 TYR A N 1
ATOM 1245 C CA . TYR A 1 182 ? 6.153 -20.755 -34.423 1.00 77.36 408 TYR A CA 1
ATOM 1246 C C . TYR A 1 182 ? 7.639 -20.386 -34.365 1.00 77.84 408 TYR A C 1
ATOM 1247 O O . TYR A 1 182 ? 8.008 -19.212 -34.434 1.00 72.01 408 TYR A O 1
ATOM 1256 N N . PRO A 1 183 ? 8.555 -21.380 -34.317 1.00 79.09 409 PRO A N 1
ATOM 1257 C CA . PRO A 1 183 ? 9.972 -21.078 -34.195 1.00 80.51 409 PRO A CA 1
ATOM 1258 C C . PRO A 1 183 ? 10.488 -20.341 -35.442 1.00 81.94 409 PRO A C 1
ATOM 1259 O O . PRO A 1 183 ? 11.457 -19.690 -35.361 1.00 86.80 409 PRO A O 1
ATOM 1263 N N . GLU A 1 184 ? 9.751 -20.401 -36.532 1.00 82.86 410 GLU A N 1
ATOM 1264 C CA . GLU A 1 184 ? 10.177 -19.874 -37.850 1.00 86.14 410 GLU A CA 1
ATOM 1265 C C . GLU A 1 184 ? 9.864 -18.368 -37.925 1.00 82.10 410 GLU A C 1
ATOM 1266 O O . GLU A 1 184 ? 10.222 -17.742 -38.939 1.00 84.29 410 GLU A O 1
ATOM 1272 N N . GLN A 1 185 ? 9.183 -17.820 -36.917 1.00 79.64 411 GLN A N 1
ATOM 1273 C CA . GLN A 1 185 ? 8.738 -16.404 -36.895 1.00 74.43 411 GLN A CA 1
ATOM 1274 C C . GLN A 1 185 ? 9.276 -15.713 -35.653 1.00 72.44 411 GLN A C 1
ATOM 1275 O O . GLN A 1 185 ? 8.541 -15.478 -34.693 1.00 69.10 411 GLN A O 1
ATOM 1281 N N . PRO A 1 186 ? 10.558 -15.308 -35.654 1.00 74.56 412 PRO A N 1
ATOM 1282 C CA . PRO A 1 186 ? 11.152 -14.673 -34.485 1.00 74.09 412 PRO A CA 1
ATOM 1283 C C . PRO A 1 186 ? 10.495 -13.335 -34.130 1.00 71.10 412 PRO A C 1
ATOM 1284 O O . PRO A 1 186 ? 10.610 -12.936 -33.006 1.00 70.34 412 PRO A O 1
ATOM 1288 N N . GLY A 1 187 ? 9.747 -12.735 -35.057 1.00 71.33 413 GLY A N 1
ATOM 1289 C CA . GLY A 1 187 ? 9.084 -11.427 -34.847 1.00 66.88 413 GLY A CA 1
ATOM 1290 C C . GLY A 1 187 ? 7.652 -11.542 -34.355 1.00 64.04 413 GLY A C 1
ATOM 1291 O O . GLY A 1 187 ? 6.971 -10.490 -34.239 1.00 62.52 413 GLY A O 1
ATOM 1292 N N . ARG A 1 188 ? 7.162 -12.746 -34.117 1.00 63.37 414 ARG A N 1
ATOM 1293 C CA . ARG A 1 188 ? 5.703 -12.967 -33.903 1.00 61.77 414 ARG A CA 1
ATOM 1294 C C . ARG A 1 188 ? 5.281 -12.317 -32.593 1.00 57.64 414 ARG A C 1
ATOM 1295 O O . ARG A 1 188 ? 4.269 -11.670 -32.569 1.00 54.37 414 ARG A O 1
ATOM 1303 N N . PHE A 1 189 ? 6.025 -12.558 -31.532 1.00 58.22 415 PHE A N 1
ATOM 1304 C CA . PHE A 1 189 ? 5.743 -12.015 -30.188 1.00 57.85 415 PHE A CA 1
ATOM 1305 C C . PHE A 1 189 ? 5.582 -10.485 -30.276 1.00 54.59 415 PHE A C 1
ATOM 1306 O O . PHE A 1 189 ? 4.609 -9.950 -29.740 1.00 57.47 415 PHE A O 1
ATOM 1314 N N . ALA A 1 190 ? 6.555 -9.813 -30.863 1.00 56.59 416 ALA A N 1
ATOM 1315 C CA . ALA A 1 190 ? 6.589 -8.349 -31.044 1.00 60.10 416 ALA A CA 1
ATOM 1316 C C . ALA A 1 190 ? 5.368 -7.917 -31.856 1.00 56.96 416 ALA A C 1
ATOM 1317 O O . ALA A 1 190 ? 4.674 -6.962 -31.484 1.00 56.85 416 ALA A O 1
ATOM 1319 N N . LYS A 1 191 ? 5.055 -8.666 -32.866 1.00 57.47 417 LYS A N 1
ATOM 1320 C CA . LYS A 1 191 ? 3.957 -8.342 -33.769 1.00 57.39 417 LYS A CA 1
ATOM 1321 C C . LYS A 1 191 ? 2.635 -8.396 -32.994 1.00 53.38 417 LYS A C 1
ATOM 1322 O O . LYS A 1 191 ? 1.822 -7.507 -33.211 1.00 51.28 417 LYS A O 1
ATOM 1328 N N . LEU A 1 192 ? 2.441 -9.402 -32.133 1.00 53.81 418 LEU A N 1
ATOM 1329 C CA . LEU A 1 192 ? 1.233 -9.523 -31.266 1.00 54.10 418 LEU A CA 1
ATOM 1330 C C . LEU A 1 192 ? 1.155 -8.308 -30.349 1.00 53.91 418 LEU A C 1
ATOM 1331 O O . LEU A 1 192 ? 0.102 -7.576 -30.369 1.00 49.49 418 LEU A O 1
ATOM 1336 N N . LEU A 1 193 ? 2.247 -8.013 -29.643 1.00 54.48 419 LEU A N 1
ATOM 1337 C CA . LEU A 1 193 ? 2.281 -6.871 -28.691 1.00 56.75 419 LEU A CA 1
ATOM 1338 C C . LEU A 1 193 ? 1.909 -5.575 -29.448 1.00 54.14 419 LEU A C 1
ATOM 1339 O O . LEU A 1 193 ? 1.248 -4.681 -28.846 1.00 49.59 419 LEU A O 1
ATOM 1344 N N . LEU A 1 194 ? 2.273 -5.482 -30.719 1.00 52.54 420 LEU A N 1
ATOM 1345 C CA . LEU A 1 194 ? 2.198 -4.211 -31.456 1.00 51.04 420 LEU A CA 1
ATOM 1346 C C . LEU A 1 194 ? 0.843 -4.079 -32.165 1.00 48.24 420 LEU A C 1
ATOM 1347 O O . LEU A 1 194 ? 0.661 -3.110 -32.807 1.00 47.79 420 LEU A O 1
ATOM 1352 N N . ARG A 1 195 ? -0.140 -4.880 -31.766 1.00 47.18 421 ARG A N 1
ATOM 1353 C CA . ARG A 1 195 ? -1.573 -4.652 -32.058 1.00 48.10 421 ARG A CA 1
ATOM 1354 C C . ARG A 1 195 ? -2.231 -3.955 -30.843 1.00 49.06 421 ARG A C 1
ATOM 1355 O O . ARG A 1 195 ? -3.331 -3.412 -30.983 1.00 47.61 421 ARG A O 1
ATOM 1363 N N . LEU A 1 196 ? -1.534 -3.873 -29.720 1.00 48.03 422 LEU A N 1
ATOM 1364 C CA . LEU A 1 196 ? -2.106 -3.298 -28.465 1.00 49.93 422 LEU A CA 1
ATOM 1365 C C . LEU A 1 196 ? -2.262 -1.782 -28.560 1.00 45.99 422 LEU A C 1
ATOM 1366 O O . LEU A 1 196 ? -3.266 -1.266 -28.098 1.00 42.82 422 LEU A O 1
ATOM 1371 N N . PRO A 1 197 ? -1.389 -1.022 -29.260 1.00 47.63 423 PRO A N 1
ATOM 1372 C CA . PRO A 1 197 ? -1.676 0.391 -29.495 1.00 48.53 423 PRO A CA 1
ATOM 1373 C C . PRO A 1 197 ? -2.953 0.635 -30.314 1.00 51.04 423 PRO A C 1
ATOM 1374 O O . PRO A 1 197 ? -3.773 1.447 -29.899 1.00 48.14 423 PRO A O 1
ATOM 1378 N N . ALA A 1 198 ? -3.141 -0.094 -31.415 1.00 49.88 424 ALA A N 1
ATOM 1379 C CA . ALA A 1 198 ? -4.364 -0.013 -32.232 1.00 48.52 424 ALA A CA 1
ATOM 1380 C C . ALA A 1 198 ? -5.595 -0.356 -31.360 1.00 45.69 424 ALA A C 1
ATOM 1381 O O . ALA A 1 198 ? -6.591 0.309 -31.457 1.00 48.19 424 ALA A O 1
ATOM 1383 N N . LEU A 1 199 ? -5.515 -1.403 -30.591 1.00 48.74 425 LEU A N 1
ATOM 1384 C CA . LEU A 1 199 ? -6.599 -1.829 -29.663 1.00 51.06 425 LEU A CA 1
ATOM 1385 C C . LEU A 1 199 ? -6.931 -0.681 -28.687 1.00 49.16 425 LEU A C 1
ATOM 1386 O O . LEU A 1 199 ? -8.127 -0.377 -28.499 1.00 50.10 425 LEU A O 1
ATOM 1391 N N . ARG A 1 200 ? -5.922 0.012 -28.187 1.00 47.05 426 ARG A N 1
ATOM 1392 C CA . ARG A 1 200 ? -6.118 1.142 -27.257 1.00 49.06 426 ARG A CA 1
ATOM 1393 C C . ARG A 1 200 ? -6.900 2.249 -27.975 1.00 47.80 426 ARG A C 1
ATOM 1394 O O . ARG A 1 200 ? -7.912 2.683 -27.398 1.00 47.03 426 ARG A O 1
ATOM 1402 N N . SER A 1 201 ? -6.463 2.681 -29.179 1.00 47.12 427 SER A N 1
ATOM 1403 C CA . SER A 1 201 ? -7.083 3.794 -29.952 1.00 47.85 427 SER A CA 1
ATOM 1404 C C . SER A 1 201 ? -8.507 3.428 -30.240 1.00 44.47 427 SER A C 1
ATOM 1405 O O . SER A 1 201 ? -9.390 4.283 -30.163 1.00 48.31 427 SER A O 1
ATOM 1408 N N . ILE A 1 202 ? -8.668 2.254 -30.790 1.00 47.57 428 ILE A N 1
ATOM 1409 C CA . ILE A 1 202 ? -9.986 1.778 -31.297 1.00 48.19 428 ILE A CA 1
ATOM 1410 C C . ILE A 1 202 ? -10.944 1.683 -30.108 1.00 45.87 428 ILE A C 1
ATOM 1411 O O . ILE A 1 202 ? -12.088 2.122 -30.253 1.00 47.19 428 ILE A O 1
ATOM 1416 N N . GLY A 1 203 ? -10.463 1.177 -28.967 1.00 47.61 429 GLY A N 1
ATOM 1417 C CA . GLY A 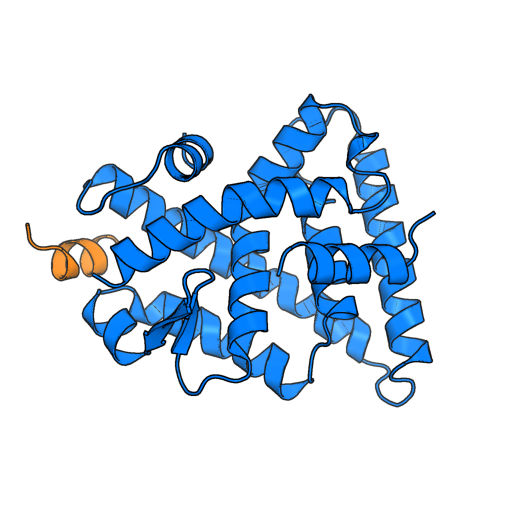1 203 ? -11.243 1.098 -27.699 1.00 45.96 429 GLY A CA 1
ATOM 1418 C C . GLY A 1 203 ? -11.736 2.443 -27.266 1.00 45.59 429 GLY A C 1
ATOM 1419 O O . GLY A 1 203 ? -12.939 2.559 -26.928 1.00 47.14 429 GLY A O 1
ATOM 1420 N N . LEU A 1 204 ? -10.891 3.459 -27.389 1.00 47.41 430 LEU A N 1
ATOM 1421 C CA . LEU A 1 204 ? -11.213 4.824 -26.952 1.00 47.79 430 LEU A CA 1
ATOM 1422 C C . LEU A 1 204 ? -12.240 5.425 -27.911 1.00 49.80 430 LEU A C 1
ATOM 1423 O O . LEU A 1 204 ? -13.231 6.008 -27.453 1.00 50.81 430 LEU A O 1
ATOM 1428 N N . LYS A 1 205 ? -12.044 5.240 -29.196 1.00 47.90 431 LYS A N 1
ATOM 1429 C CA . LYS A 1 205 ? -12.997 5.712 -30.220 1.00 51.00 431 LYS A CA 1
ATOM 1430 C C . LYS A 1 205 ? -14.368 5.050 -29.974 1.00 47.55 431 LYS A C 1
ATOM 1431 O O . LYS A 1 205 ? -15.380 5.723 -30.077 1.00 45.52 431 LYS A O 1
ATOM 1437 N N . CYS A 1 206 ? -14.386 3.778 -29.676 1.00 46.75 432 CYS A N 1
ATOM 1438 C CA . CYS A 1 206 ? -15.647 3.030 -29.456 1.00 51.74 432 CYS A CA 1
ATOM 1439 C C . CYS A 1 206 ? -16.362 3.588 -28.222 1.00 53.02 432 CYS A C 1
ATOM 1440 O O . CYS A 1 206 ? -17.553 3.816 -28.320 1.00 52.59 432 CYS A O 1
ATOM 1443 N N . LEU A 1 207 ? -15.632 3.871 -27.133 1.00 53.45 433 LEU A N 1
ATOM 1444 C CA . LEU A 1 207 ? -16.223 4.484 -25.915 1.00 51.08 433 LEU A CA 1
ATOM 1445 C C . LEU A 1 207 ? -16.902 5.774 -26.297 1.00 51.23 433 LEU A C 1
ATOM 1446 O O . LEU A 1 207 ? -18.019 5.977 -25.898 1.00 52.99 433 LEU A O 1
ATOM 1451 N N . GLU A 1 208 ? -16.196 6.621 -27.033 1.00 50.60 434 GLU A N 1
ATOM 1452 C CA . GLU A 1 208 ? -16.672 7.935 -27.469 1.00 51.83 434 GLU A CA 1
ATOM 1453 C C . GLU A 1 208 ? -18.014 7.794 -28.229 1.00 53.64 434 GLU A C 1
ATOM 1454 O O . GLU A 1 208 ? -18.915 8.655 -28.022 1.00 58.34 434 GLU A O 1
ATOM 1460 N N . HIS A 1 209 ? -18.158 6.778 -29.098 1.00 53.54 435 HIS A N 1
ATOM 1461 C CA . HIS A 1 209 ? -19.422 6.492 -29.847 1.00 53.56 435 HIS A CA 1
ATOM 1462 C C . HIS A 1 209 ? -20.528 6.107 -28.855 1.00 52.21 435 HIS A C 1
ATOM 1463 O O . HIS A 1 209 ? -21.618 6.689 -28.900 1.00 52.25 435 HIS A O 1
ATOM 1470 N N . LEU A 1 210 ? -20.232 5.197 -27.947 1.00 53.26 436 LEU A N 1
ATOM 1471 C CA . LEU A 1 210 ? -21.229 4.704 -26.980 1.00 52.74 436 LEU A CA 1
ATOM 1472 C C . LEU A 1 210 ? -21.693 5.857 -26.091 1.00 54.37 436 LEU A C 1
ATOM 1473 O O . LEU A 1 210 ? -22.908 5.949 -25.903 1.00 56.24 436 LEU A O 1
ATOM 1478 N N . PHE A 1 211 ? -20.788 6.774 -25.676 1.00 52.73 437 PHE A N 1
ATOM 1479 C CA . PHE A 1 211 ? -21.145 7.937 -24.810 1.00 56.18 437 PHE A CA 1
ATOM 1480 C C . PHE A 1 211 ? -22.112 8.802 -25.574 1.00 58.08 437 PHE A C 1
ATOM 1481 O O . PHE A 1 211 ? -23.163 9.213 -25.024 1.00 61.09 437 PHE A O 1
ATOM 1489 N N . PHE A 1 212 ? -21.829 8.995 -26.850 1.00 55.65 438 PHE A N 1
ATOM 1490 C CA . PHE A 1 212 ? -22.699 9.783 -27.728 1.00 60.26 438 PHE A CA 1
ATOM 1491 C C . PHE A 1 212 ? -24.060 9.088 -27.872 1.00 59.19 438 PHE A C 1
ATOM 1492 O O . PHE A 1 212 ? -25.046 9.767 -27.743 1.00 56.58 438 PHE A O 1
ATOM 1500 N N . PHE A 1 213 ? -24.102 7.769 -28.098 1.00 59.02 439 PHE A N 1
ATOM 1501 C CA . PHE A 1 213 ? -25.396 7.028 -28.246 1.00 61.63 439 PHE A CA 1
ATOM 1502 C C . PHE A 1 213 ? -26.235 7.230 -26.975 1.00 63.63 439 PHE A C 1
ATOM 1503 O O . PHE A 1 213 ? -27.448 7.619 -27.062 1.00 64.76 439 PHE A O 1
ATOM 1511 N N . LYS A 1 214 ? -25.607 6.970 -25.824 1.00 65.70 440 LYS A N 1
ATOM 1512 C CA . LYS A 1 214 ? -26.176 7.155 -24.458 1.00 71.62 440 LYS A CA 1
ATOM 1513 C C . LYS A 1 214 ? -26.714 8.583 -24.316 1.00 72.46 440 LYS A C 1
ATOM 1514 O O . LYS A 1 214 ? -27.922 8.732 -24.125 1.00 71.28 440 LYS A O 1
ATOM 1520 N N . LEU A 1 215 ? -25.839 9.577 -24.487 1.00 71.36 441 LEU A N 1
ATOM 1521 C CA . LEU A 1 215 ? -26.171 11.016 -24.401 1.00 75.78 441 LEU A CA 1
ATOM 1522 C C . LEU A 1 215 ? -27.422 11.312 -25.258 1.00 79.98 441 LEU A C 1
ATOM 1523 O O . LEU A 1 215 ? -28.432 11.719 -24.682 1.00 87.71 441 LEU A O 1
ATOM 1528 N N . ILE A 1 216 ? -27.377 11.122 -26.577 1.00 80.32 442 ILE A N 1
ATOM 1529 C CA . ILE A 1 216 ? -28.552 11.455 -27.439 1.00 85.59 442 ILE A CA 1
ATOM 1530 C C . ILE A 1 216 ? -29.640 10.421 -27.182 1.00 83.23 442 ILE A C 1
ATOM 1531 O O . ILE A 1 216 ? -30.785 10.731 -27.446 1.00 86.46 442 ILE A O 1
ATOM 1536 N N . GLY A 1 217 ? -29.290 9.264 -26.634 1.00 81.00 443 GLY A N 1
ATOM 1537 C CA . GLY A 1 217 ? -30.270 8.217 -26.295 1.00 85.95 443 GLY A CA 1
ATOM 1538 C C . GLY A 1 217 ? -31.100 7.834 -27.513 1.00 88.76 443 GLY A C 1
ATOM 1539 O O . GLY A 1 217 ? -32.299 7.685 -27.372 1.00 86.48 443 GLY A O 1
ATOM 1540 N N . ASP A 1 218 ? -30.451 7.683 -28.671 1.00 92.74 444 ASP A N 1
ATOM 1541 C CA . ASP A 1 218 ? -31.072 7.216 -29.946 1.00 98.12 444 ASP A CA 1
ATOM 1542 C C . ASP A 1 218 ? -31.348 5.709 -29.857 1.00 94.89 444 ASP A C 1
ATOM 1543 O O . ASP A 1 218 ? -32.188 5.243 -30.627 1.00 93.89 444 ASP A O 1
ATOM 1548 N N . THR A 1 219 ? -30.602 4.973 -29.010 1.00 91.82 445 THR A N 1
ATOM 1549 C CA . THR A 1 219 ? -30.573 3.478 -28.991 1.00 91.88 445 THR A CA 1
ATOM 1550 C C . THR A 1 219 ? -30.663 2.953 -27.567 1.00 91.85 445 THR A C 1
ATOM 1551 O O . THR A 1 219 ? -30.055 3.512 -26.648 1.00 87.82 445 THR A O 1
ATOM 1555 N N . PRO A 1 220 ? -31.395 1.828 -27.362 1.00 95.50 446 PRO A N 1
ATOM 1556 C CA . PRO A 1 220 ? -31.359 1.099 -26.091 1.00 91.76 446 PRO A CA 1
ATOM 1557 C C . PRO A 1 220 ? -29.926 0.732 -25.655 1.00 87.15 446 PRO A C 1
ATOM 1558 O O . PRO A 1 220 ? -29.108 0.284 -26.482 1.00 83.24 446 PRO A O 1
ATOM 1562 N N . ILE A 1 221 ? -29.613 1.018 -24.404 1.00 80.11 447 ILE A N 1
ATOM 1563 C CA . ILE A 1 221 ? -28.336 0.631 -23.750 1.00 77.43 447 ILE A CA 1
ATOM 1564 C C . ILE A 1 221 ? -28.705 -0.169 -22.497 1.00 78.33 447 ILE A C 1
ATOM 1565 O O . ILE A 1 221 ? -29.372 0.405 -21.583 1.00 75.91 447 ILE A O 1
ATOM 1570 N N . ASP A 1 222 ? -28.470 -1.480 -22.542 1.00 76.85 448 ASP A N 1
ATOM 1571 C CA . ASP A 1 222 ? -28.945 -2.442 -21.508 1.00 78.11 448 ASP A CA 1
ATOM 1572 C C . ASP A 1 222 ? -28.156 -2.182 -20.216 1.00 70.04 448 ASP A C 1
ATOM 1573 O O . ASP A 1 222 ? -27.117 -1.484 -20.280 1.00 64.93 448 ASP A O 1
ATOM 1578 N N . THR A 1 223 ? -28.573 -2.779 -19.112 1.00 68.41 449 THR A N 1
ATOM 1579 C CA . THR A 1 223 ? -28.201 -2.329 -17.743 1.00 68.28 449 THR A CA 1
ATOM 1580 C C . THR A 1 223 ? -26.688 -2.488 -17.513 1.00 65.06 449 THR A C 1
ATOM 1581 O O . THR A 1 223 ? -26.098 -1.589 -16.947 1.00 64.98 449 THR A O 1
ATOM 1585 N N . PHE A 1 224 ? -26.049 -3.551 -17.982 1.00 63.42 450 PHE A N 1
ATOM 1586 C CA . PHE A 1 224 ? -24.632 -3.809 -17.622 1.00 60.65 450 PHE A CA 1
ATOM 1587 C C . PHE A 1 224 ? -23.767 -2.871 -18.445 1.00 60.34 450 PHE A C 1
ATOM 1588 O O . PHE A 1 224 ? -22.820 -2.275 -17.908 1.00 58.56 450 PHE A O 1
ATOM 1596 N N . LEU A 1 225 ? -24.128 -2.686 -19.707 1.00 62.36 451 LEU A N 1
ATOM 1597 C CA . LEU A 1 225 ? -23.410 -1.764 -20.613 1.00 61.15 451 LEU A CA 1
ATOM 1598 C C . LEU A 1 225 ? -23.546 -0.339 -20.048 1.00 61.78 451 LEU A C 1
ATOM 1599 O O . LEU A 1 225 ? -22.549 0.387 -20.002 1.00 60.03 451 LEU A O 1
ATOM 1604 N N . MET A 1 226 ? -24.737 0.013 -19.601 1.00 64.70 452 MET A N 1
ATOM 1605 C CA . MET A 1 226 ? -25.042 1.329 -18.985 1.00 67.36 452 MET A CA 1
ATOM 1606 C C . MET A 1 226 ? -24.074 1.556 -17.819 1.00 66.51 452 MET A C 1
ATOM 1607 O O . MET A 1 226 ? -23.324 2.538 -17.858 1.00 64.66 452 MET A O 1
ATOM 1612 N N . GLU A 1 227 ? -23.959 0.564 -16.937 1.00 64.16 453 GLU A N 1
ATOM 1613 C CA . GLU A 1 227 ? -23.132 0.629 -15.719 1.00 65.45 453 GLU A CA 1
ATOM 1614 C C . GLU A 1 227 ? -21.662 0.858 -16.100 1.00 63.73 453 GLU A C 1
ATOM 1615 O O . GLU A 1 227 ? -20.967 1.630 -15.373 1.00 60.89 453 GLU A O 1
ATOM 1621 N N . MET A 1 228 ? -21.183 0.218 -17.172 1.00 62.52 454 MET A N 1
ATOM 1622 C CA . MET A 1 228 ? -19.760 0.316 -17.604 1.00 63.49 454 MET A CA 1
ATOM 1623 C C . MET A 1 228 ? -19.440 1.725 -18.127 1.00 61.16 454 MET A C 1
ATOM 1624 O O . MET A 1 228 ? -18.288 2.045 -18.175 1.00 66.97 454 MET A O 1
ATOM 1629 N N . LEU A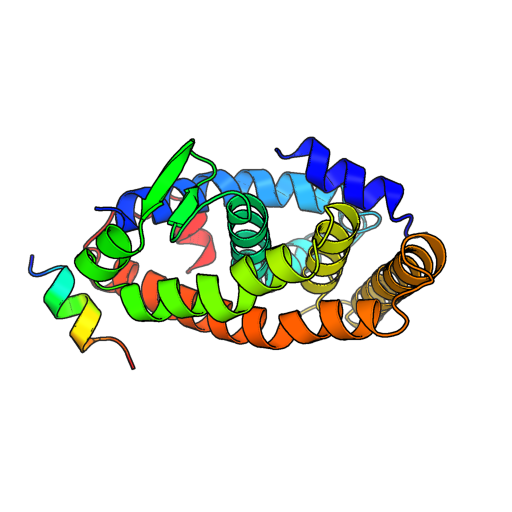 1 229 ? -20.452 2.522 -18.426 1.00 68.19 455 LEU A N 1
ATOM 1630 C CA . LEU A 1 229 ? -20.350 3.891 -19.003 1.00 73.70 455 LEU A CA 1
ATOM 1631 C C . LEU A 1 229 ? -20.681 4.994 -17.972 1.00 80.39 455 LEU A C 1
ATOM 1632 O O . LEU A 1 229 ? -20.824 6.151 -18.400 1.00 89.42 455 LEU A O 1
ATOM 1637 N N . GLU A 1 230 ? -20.923 4.646 -16.703 1.00 78.74 456 GLU A N 1
ATOM 1638 C CA . GLU A 1 230 ? -21.377 5.596 -15.658 1.00 81.06 456 GLU A CA 1
ATOM 1639 C C . GLU A 1 230 ? -20.340 5.651 -14.545 1.00 79.11 456 GLU A C 1
ATOM 1640 O O . GLU A 1 230 ? -19.285 5.161 -14.874 1.00 74.72 456 GLU A O 1
ATOM 1646 N N . LYS B 2 1 ? -35.494 12.683 -34.799 1.00 76.42 6 LYS C N 1
ATOM 1647 C CA . LYS B 2 1 ? -34.817 11.342 -34.688 1.00 79.02 6 LYS C CA 1
ATOM 1648 C C . LYS B 2 1 ? -33.875 11.135 -35.883 1.00 76.40 6 LYS C C 1
ATOM 1649 O O . LYS B 2 1 ? -34.041 10.121 -36.592 1.00 89.64 6 LYS C O 1
ATOM 1651 N N . HIS B 2 2 ? -32.910 12.031 -36.084 1.00 97.55 7 HIS C N 1
ATOM 1652 C CA . HIS B 2 2 ? -32.019 12.019 -37.278 1.00 89.19 7 HIS C CA 1
ATOM 1653 C C . HIS B 2 2 ? -30.724 11.258 -36.931 1.00 79.78 7 HIS C C 1
ATOM 1654 O O . HIS B 2 2 ? -29.662 11.919 -36.823 1.00 73.74 7 HIS C O 1
ATOM 1661 N N . LYS B 2 3 ? -30.822 9.931 -36.753 1.00 76.73 8 LYS C N 1
ATOM 1662 C CA . LYS B 2 3 ? -29.767 9.069 -36.135 1.00 74.66 8 LYS C CA 1
ATOM 1663 C C . LYS B 2 3 ? -28.417 9.276 -36.839 1.00 68.10 8 LYS C C 1
ATOM 1664 O O . LYS B 2 3 ? -27.430 9.655 -36.148 1.00 64.59 8 LYS C O 1
ATOM 1670 N N . ILE B 2 4 ? -28.361 8.987 -38.149 1.00 67.27 9 ILE C N 1
ATOM 1671 C CA . ILE B 2 4 ? -27.094 8.947 -38.950 1.00 62.74 9 ILE C CA 1
ATOM 1672 C C . ILE B 2 4 ? -26.484 10.350 -38.974 1.00 59.73 9 ILE C C 1
ATOM 1673 O O . ILE B 2 4 ? -25.311 10.467 -38.671 1.00 56.39 9 ILE C O 1
ATOM 1678 N N . LEU B 2 5 ? -27.289 11.388 -39.183 1.00 58.92 10 LEU C N 1
ATOM 1679 C CA . LEU B 2 5 ? -26.778 12.777 -39.315 1.00 59.17 10 LEU C CA 1
ATOM 1680 C C . LEU B 2 5 ? -26.094 13.201 -38.009 1.00 58.13 10 LEU C C 1
ATOM 1681 O O . LEU B 2 5 ? -25.035 13.845 -38.082 1.00 57.43 10 LEU C O 1
ATOM 1686 N N . HIS B 2 6 ? -26.787 13.016 -36.884 1.00 61.29 11 HIS C N 1
ATOM 1687 C CA . HIS B 2 6 ? -26.308 13.322 -35.501 1.00 63.31 11 HIS C CA 1
ATOM 1688 C C . HIS B 2 6 ? -24.984 12.585 -35.247 1.00 59.79 11 HIS C C 1
ATOM 1689 O O . HIS B 2 6 ? -24.031 13.226 -34.834 1.00 62.08 11 HIS C O 1
ATOM 1696 N N . ARG B 2 7 ? -24.940 11.286 -35.520 1.00 59.17 12 ARG C N 1
ATOM 1697 C CA . ARG B 2 7 ? -23.718 10.434 -35.353 1.00 60.59 12 ARG C CA 1
ATOM 1698 C C . ARG B 2 7 ? -22.543 11.014 -36.169 1.00 62.67 12 ARG C C 1
ATOM 1699 O O . ARG B 2 7 ? -21.417 11.103 -35.618 1.00 60.66 12 ARG C O 1
ATOM 1707 N N . LEU B 2 8 ? -22.779 11.410 -37.435 1.00 60.18 13 LEU C N 1
ATOM 1708 C CA . LEU B 2 8 ? -21.684 11.815 -38.343 1.00 59.69 13 LEU C CA 1
ATOM 1709 C C . LEU B 2 8 ? -21.178 13.199 -37.931 1.00 60.48 13 LEU C C 1
ATOM 1710 O O . LEU B 2 8 ? -19.985 13.422 -38.038 1.00 66.55 13 LEU C O 1
ATOM 1715 N N . LEU B 2 9 ? -22.028 14.033 -37.338 1.00 57.64 14 LEU C N 1
ATOM 1716 C CA . LEU B 2 9 ? -21.658 15.405 -36.929 1.00 58.60 14 LEU C CA 1
ATOM 1717 C C . LEU B 2 9 ? -20.861 15.353 -35.627 1.00 63.20 14 LEU C C 1
ATOM 1718 O O . LEU B 2 9 ? -19.961 16.139 -35.505 1.00 67.00 14 LEU C O 1
ATOM 1723 N N . GLN B 2 10 ? -21.269 14.504 -34.668 1.00 70.31 15 GLN C N 1
ATOM 1724 C CA . GLN B 2 10 ? -20.703 14.436 -33.280 1.00 74.62 15 GLN C CA 1
ATOM 1725 C C . GLN B 2 10 ? -19.238 14.021 -33.387 1.00 80.12 15 GLN C C 1
ATOM 1726 O O . GLN B 2 10 ? -18.410 14.631 -32.717 1.00 85.09 15 GLN C O 1
ATOM 1728 N N . ASP B 2 11 ? -18.947 13.114 -34.320 1.00 86.77 16 ASP C N 1
ATOM 1729 C CA . ASP B 2 11 ? -17.637 12.424 -34.490 1.00 95.23 16 ASP C CA 1
ATOM 1730 C C . ASP B 2 11 ? -16.530 13.468 -34.719 1.00 103.23 16 ASP C C 1
ATOM 1731 O O . ASP B 2 11 ? -16.837 14.565 -35.209 1.00 97.69 16 ASP C O 1
ATOM 1736 N N . SER B 2 12 ? -15.300 13.119 -34.344 1.00 73.82 17 SER C N 1
ATOM 1737 C CA . SER B 2 12 ? -14.039 13.819 -34.701 1.00 77.99 17 SER C CA 1
ATOM 1738 C C . SER B 2 12 ? -13.016 12.793 -35.209 1.00 75.73 17 SER C C 1
ATOM 1739 O O . SER B 2 12 ? -12.374 12.990 -36.251 1.00 83.73 17 SER C O 1
#

Organism: Homo sapiens (NCBI:txid9606)

Foldseek 3Di:
DFALVQLLVLLVVLQLVVQVVLVLLLVVLVSVLSSQCSGPCLVVAPPVQNVLLCLQFSLLLLLLVQLCVCLVPDQWTQGSVRDIQHLVSCVVSPNNVLSVLSCPLGNVLCNVLVQDSSLSSLLSLLSSLDLVRPPRPCSVVSVVSSVVSLVNNLVCCCVVVVVCNCVSVSSNVSVVSSVVSSVVVLVVVVVCVVVVPYDRDDNSVVSND/DPVVVCVVVVDD

GO terms:
  GO:0004879 nuclear receptor activity (F, IDA)
  GO:0000785 chromatin (C, IDA)
  GO:0048384 retinoic acid receptor signaling pathway (P, IDA)
  GO:0045944 positive regulation of transcription by RNA polymerase II (P, IDA)
  GO:0044323 retinoic acid-responsive element binding (F, IDA)
  GO:1990837 sequence-specific double-stranded DNA binding (F, IDA)
  GO:0000977 RNA polymerase II transcription regulatory region sequence-specific DNA binding (F, IDA)
  GO:0000978 RNA polymerase II cis-regulatory region sequence-specific DNA binding (F, IDA)
  GO:0003700 DNA-binding transcription factor activity (F, IDA)
  GO:0042802 identical protein binding (F, IPI)
  GO:0005634 nucleus (C, IDA)
  GO:0005634 nucleus (C, EXP)
  GO:0005515 protein binding (F, IPI)
  GO:0019899 enzyme binding (F, IPI)
  GO:0004879 nuclear receptor activity (F, TAS)
  GO:0043565 sequence-specific DNA binding (F, IDA)
  GO:0000978 RNA polymerase II cis-regulatory region sequence-specific DNA binding (F, TAS)
  GO:0003712 transcription coregulator activity (F, TAS)
  GO:0005654 nucleoplasm (C, TAS)
  GO:0005829 cytosol (C, TAS)

Sequence (221 aa):
DMPVERILEAELAVEDPVTNICQAADKQLFTLVEWAKRIPHFSELPLDDQVILLRAGWNELLIASFSHRSIAVKDGILLATGLHVHRNSAHSAGVGAIFDRVLTELVSKMRDMQMDKTELGCLRAIVLFNPDSKGLSNPAEVEALREKVYASLEAYCKHKYPEQPGRFAKLLLRLPALRSIGLKCLEHLFFFKLIGDTPIDTFLMEMLEKHKILHRLLQDS

Radius of gyration: 17.38 Å; Cα contacts (8 Å, |Δi|>4): 256; chains: 2; bounding box: 46×39×42 Å

Solvent-accessible surface area: 10806 Å² total; per-residue (Å²): 129,9,51,22,119,142,0,53,56,1,9,88,51,34,139,67,31,1,27,45,46,1,84,5,18,17,102,29,0,115,25,4,51,95,1,0,120,130,2,16,58,1,62,135,7,64,133,106,1,24,72,40,0,18,101,45,3,8,11,14,0,20,6,3,21,40,0,21,76,0,45,100,26,82,76,1,8,46,8,31,61,51,86,110,3,85,98,91,45,0,73,76,6,3,10,6,69,14,10,32,78,7,22,81,44,2,1,30,83,6,89,109,23,142,5,31,83,6,0,9,0,0,7,8,0,4,10,0,0,17,26,99,10,181,67,17,84,64,65,69,72,1,80,34,9,56,78,72,0,82,58,26,0,68,62,38,3,117,158,110,35,93,121,68,112,44,4,30,48,113,0,52,110,53,34,81,12,8,109,46,0,0,106,39,24,38,78,18,19,93,33,6,64,139,64,52,36,8,89,23,64,118,38,0,64,105,18,9,131,136,121,66,84,106,83,4,104,131,52,49,130

Secondary structure (DSSP, 8-state):
---HHHHHHHHHHT--HHHHHHHHHHHHHHHHHHHHHTSTTGGGS-HHHHHHHHHHHHHHHHHHHHHHHGGGSSSEEE-TTS-EEEHHHHHHTT-HHHHHHIIIIIIHHHHHHT--HHHHHHHHHHHHS-TTSTT-S-HHHHHHHHHHHHHHHHHHHHHH-TT-TTHHHHHHTTHHHHHHHHHHHHHHHHHHHHHT-S---HHHHHHT-/--HHHHHHHH--